Protein AF-A0A2H9PQP6-F1 (afdb_monomer)

Solvent-accessible surface area (backbone atoms only — not comparable to full-atom values): 16270 Å² total; per-residue (Å²): 134,92,79,85,82,80,83,81,82,79,78,80,79,80,77,77,74,80,74,79,75,80,72,77,74,72,75,81,48,47,80,41,82,42,97,67,72,67,88,74,88,53,73,62,47,32,51,33,31,79,48,52,70,71,64,48,52,53,33,48,16,50,38,6,48,70,33,78,45,40,43,29,35,33,39,31,78,93,76,29,33,36,34,53,34,43,34,63,62,69,58,97,79,46,81,54,50,58,50,63,60,96,84,50,66,43,75,39,47,56,46,45,73,42,60,69,58,50,52,55,48,45,71,76,33,61,44,41,34,37,39,38,29,29,34,40,46,62,42,53,53,52,35,53,47,35,50,53,34,24,75,72,69,77,35,55,63,69,54,25,53,55,52,35,46,52,40,51,52,59,36,65,42,75,47,57,64,56,54,49,42,53,59,51,50,45,36,58,43,42,76,74,25,77,78,43,40,68,33,41,28,36,29,20,52,54,30,36,42,37,38,30,68,30,78,57,22,48,53,58,46,57,71,46,51,70,70,59,44,54,52,49,61,72,70,62,51,57,65,72,64,58,70,71,58,80,89,63,95,63,85,50,63,61,63,54,46,47,52,47,24,58,66,62,31,55,76,42,30,46,43,45,70,44,78,47,93,60,98,70,69,72,81,83,76,121

Secondary structure (DSSP, 8-state):
-PPPPPP------------------PPPPEEEE-SS------TTEEEEEE--HHHHHHHHHHHHHH-SB-EEEEEETTTTEEEE-EEES-STTS---EEEETTEEEE-B-EEE-HHHHHHHHHH-SEEEEEEE--SHHHHHHHHHHHHHHHTTSS-HHHHHHHHHHHHHHHHS--HHHHHHHHHHHHHHHHH-TT-EEEEEEEETTEEEEEEE-HHHHHHHHT--HHHHHHHHHH--HHHHHTTS-------HHHHHHHHHHHH-SSSEEEEEEE---SS-GGG--

pLDDT: mean 78.26, std 18.95, range [36.56, 98.75]

Structure (mmCIF, N/CA/C/O backbone):
data_AF-A0A2H9PQP6-F1
#
_entry.id   AF-A0A2H9PQP6-F1
#
loop_
_atom_site.group_PDB
_atom_site.id
_atom_site.type_symbol
_atom_site.label_atom_id
_atom_site.label_alt_id
_atom_site.label_comp_id
_atom_site.label_asym_id
_atom_site.label_entity_id
_atom_site.label_seq_id
_atom_site.pdbx_PDB_ins_code
_atom_site.Cartn_x
_atom_site.Cartn_y
_atom_site.Cartn_z
_atom_site.occupancy
_atom_site.B_iso_or_equiv
_atom_site.auth_seq_id
_atom_site.auth_comp_id
_atom_site.auth_asym_id
_atom_site.auth_atom_id
_atom_site.pdbx_PDB_model_num
ATOM 1 N N . MET A 1 1 ? -72.211 40.078 0.206 1.00 40.50 1 MET A N 1
ATOM 2 C CA . MET A 1 1 ? -72.686 38.677 0.249 1.00 40.50 1 MET A CA 1
ATOM 3 C C . MET A 1 1 ? -71.511 37.772 -0.075 1.00 40.50 1 MET A C 1
ATOM 5 O O . MET A 1 1 ? -70.845 38.010 -1.071 1.00 40.50 1 MET A O 1
ATOM 9 N N . LEU A 1 2 ? -71.219 36.828 0.822 1.00 38.62 2 LEU A N 1
ATOM 10 C CA . LEU A 1 2 ? -70.057 35.936 0.811 1.00 38.62 2 LEU A CA 1
ATOM 11 C C . LEU A 1 2 ? -69.987 35.074 -0.459 1.00 38.62 2 LEU A C 1
ATOM 13 O O . LEU A 1 2 ? -70.858 34.234 -0.677 1.00 38.62 2 LEU A O 1
ATOM 17 N N . THR A 1 3 ? -68.920 35.212 -1.243 1.00 44.41 3 THR A N 1
ATOM 18 C CA . THR A 1 3 ? -68.553 34.250 -2.287 1.00 44.41 3 THR A CA 1
ATOM 19 C C . THR A 1 3 ? -67.413 33.367 -1.784 1.00 44.41 3 THR A C 1
ATOM 21 O O . THR A 1 3 ? -66.328 33.825 -1.444 1.00 44.41 3 THR A O 1
ATOM 24 N N . ARG A 1 4 ? -67.720 32.071 -1.672 1.00 41.69 4 ARG A N 1
ATOM 25 C CA . ARG A 1 4 ? -66.837 30.995 -1.213 1.00 41.69 4 ARG A CA 1
ATOM 26 C C . ARG A 1 4 ? -65.718 30.744 -2.227 1.00 41.69 4 ARG A C 1
ATOM 28 O O . ARG A 1 4 ? -65.999 30.310 -3.342 1.00 41.69 4 ARG A O 1
ATOM 35 N N . THR A 1 5 ? -64.467 30.912 -1.818 1.00 49.06 5 THR A N 1
ATOM 36 C CA . THR A 1 5 ? -63.300 30.395 -2.544 1.00 49.06 5 THR A CA 1
ATOM 37 C C . THR A 1 5 ? -63.134 28.915 -2.203 1.00 49.06 5 THR A C 1
ATOM 39 O O . THR A 1 5 ? -62.993 28.548 -1.038 1.00 49.06 5 THR A O 1
ATOM 42 N N . LYS A 1 6 ? -63.223 28.048 -3.217 1.00 45.75 6 LYS A N 1
ATOM 43 C CA . LYS A 1 6 ? -63.006 26.604 -3.087 1.00 45.75 6 LYS A CA 1
ATOM 44 C C . LYS A 1 6 ? -61.507 26.315 -3.014 1.00 45.75 6 LYS A C 1
ATOM 46 O O . LYS A 1 6 ? -60.769 26.638 -3.938 1.00 45.75 6 LYS A O 1
ATOM 51 N N . THR A 1 7 ? -61.097 25.669 -1.932 1.00 39.34 7 THR A N 1
ATOM 52 C CA . THR A 1 7 ? -59.795 25.023 -1.759 1.00 39.34 7 THR A CA 1
ATOM 53 C C . THR A 1 7 ? -59.662 23.866 -2.752 1.00 39.34 7 THR A C 1
ATOM 55 O O . THR A 1 7 ? -60.491 22.956 -2.747 1.00 39.34 7 THR A O 1
ATOM 58 N N . ILE A 1 8 ? -58.627 23.883 -3.593 1.00 43.19 8 ILE A N 1
ATOM 59 C CA . ILE A 1 8 ? -58.190 22.714 -4.365 1.00 43.19 8 ILE A CA 1
ATOM 60 C C . ILE A 1 8 ? -57.041 22.086 -3.578 1.00 43.19 8 ILE A C 1
ATOM 62 O O . ILE A 1 8 ? -55.932 22.609 -3.561 1.00 43.19 8 ILE A O 1
ATOM 66 N N . ILE A 1 9 ? -57.331 20.982 -2.890 1.00 44.12 9 ILE A N 1
ATOM 67 C CA . ILE A 1 9 ? -56.318 20.072 -2.352 1.00 44.12 9 ILE A CA 1
ATOM 68 C C . ILE A 1 9 ? -55.977 19.123 -3.502 1.00 44.12 9 ILE A C 1
ATOM 70 O O . ILE A 1 9 ? -56.728 18.191 -3.784 1.00 44.12 9 ILE A O 1
ATOM 74 N N . ALA A 1 10 ? -54.889 19.402 -4.218 1.00 44.09 10 ALA A N 1
ATOM 75 C CA . ALA A 1 10 ? -54.297 18.434 -5.132 1.00 44.09 10 ALA A CA 1
ATOM 76 C C . ALA A 1 10 ? -53.526 17.412 -4.287 1.00 44.09 10 ALA A C 1
ATOM 78 O O . ALA A 1 10 ? -52.581 17.761 -3.580 1.00 44.09 10 ALA A O 1
ATOM 79 N N . GLY A 1 11 ? -54.003 16.168 -4.307 1.00 37.38 11 GLY A N 1
ATOM 80 C CA . GLY A 1 11 ? -53.434 15.060 -3.555 1.00 37.38 11 GLY A CA 1
ATOM 81 C C . GLY A 1 11 ? -52.005 14.753 -3.992 1.00 37.38 11 GLY A C 1
ATOM 82 O O . GLY A 1 11 ? -51.749 14.475 -5.162 1.00 37.38 11 GLY A O 1
ATOM 83 N N . LEU A 1 12 ? -51.088 14.761 -3.025 1.00 41.94 12 LEU A N 1
ATOM 84 C CA . LEU A 1 12 ? -49.805 14.086 -3.144 1.00 41.94 12 LEU A CA 1
ATOM 85 C C . LEU A 1 12 ? -50.092 12.579 -3.178 1.00 41.94 12 LEU A C 1
ATOM 87 O O . LEU A 1 12 ? -50.450 11.979 -2.164 1.00 41.94 12 LEU A O 1
ATOM 91 N N . ALA A 1 13 ? -49.980 11.974 -4.358 1.00 43.59 13 ALA A N 1
ATOM 92 C CA . ALA A 1 13 ? -49.921 10.529 -4.481 1.00 43.59 13 ALA A CA 1
ATOM 93 C C . ALA A 1 13 ? -48.604 10.059 -3.850 1.00 43.59 13 ALA A C 1
ATOM 95 O O . ALA A 1 13 ? -47.517 10.321 -4.366 1.00 43.59 13 ALA A O 1
ATOM 96 N N . LEU A 1 14 ? -48.721 9.404 -2.697 1.00 38.72 14 LEU A N 1
ATOM 97 C CA . LEU A 1 14 ? -47.636 8.732 -2.003 1.00 38.72 14 LEU A CA 1
ATOM 98 C C . LEU A 1 14 ? -47.203 7.527 -2.857 1.00 38.72 14 LEU A C 1
ATOM 100 O O . LEU A 1 14 ? -47.776 6.443 -2.769 1.00 38.72 14 LEU A O 1
ATOM 104 N N . LEU A 1 15 ? -46.217 7.730 -3.730 1.00 39.97 15 LEU A N 1
ATOM 105 C CA . LEU A 1 15 ? -45.480 6.648 -4.377 1.00 39.97 15 LEU A CA 1
ATOM 106 C C . LEU A 1 15 ? -44.601 5.994 -3.306 1.00 39.97 15 LEU A C 1
ATOM 108 O O . LEU A 1 15 ? -43.459 6.387 -3.082 1.00 39.97 15 LEU A O 1
ATOM 112 N N . VAL A 1 16 ? -45.166 5.008 -2.609 1.00 44.34 16 VAL A N 1
ATOM 113 C CA . VAL A 1 16 ? -44.395 4.034 -1.836 1.00 44.34 16 VAL A CA 1
ATOM 114 C C . VAL A 1 16 ? -43.631 3.202 -2.859 1.00 44.34 16 VAL A C 1
ATOM 116 O O . VAL A 1 16 ? -44.136 2.219 -3.398 1.00 44.34 16 VAL A O 1
ATOM 119 N N . GLY A 1 17 ? -42.428 3.665 -3.193 1.00 43.53 17 GLY A N 1
ATOM 120 C CA . GLY A 1 17 ? -41.452 2.866 -3.907 1.00 43.53 17 GLY A CA 1
ATOM 121 C C . GLY A 1 17 ? -41.147 1.645 -3.054 1.00 43.53 17 GLY A C 1
ATOM 122 O O . GLY A 1 17 ? -40.480 1.750 -2.028 1.00 43.53 17 GLY A O 1
ATOM 123 N N . LEU A 1 18 ? -41.670 0.493 -3.467 1.00 41.69 18 LEU A N 1
ATOM 124 C CA . LEU A 1 18 ? -41.184 -0.809 -3.041 1.00 41.69 18 LEU A CA 1
ATOM 125 C C . LEU A 1 18 ? -39.737 -0.908 -3.528 1.00 41.69 18 LEU A C 1
ATOM 127 O O . LEU A 1 18 ? -39.467 -1.346 -4.644 1.00 41.69 18 LEU A O 1
ATOM 131 N N . GLY A 1 19 ? -38.816 -0.410 -2.705 1.00 39.62 19 GLY A N 1
ATOM 132 C CA . GLY A 1 19 ? -37.396 -0.651 -2.849 1.00 39.62 19 GLY A CA 1
ATOM 133 C C . GLY A 1 19 ? -37.186 -2.145 -2.700 1.00 39.62 19 GLY A C 1
ATOM 134 O O . GLY A 1 19 ? -37.126 -2.662 -1.587 1.00 39.62 19 GLY A O 1
ATOM 135 N N . VAL A 1 20 ? -37.132 -2.845 -3.829 1.00 45.50 20 VAL A N 1
ATOM 136 C CA . VAL A 1 20 ? -36.621 -4.208 -3.899 1.00 45.50 20 VAL A CA 1
ATOM 137 C C . VAL A 1 20 ? -35.136 -4.088 -3.580 1.00 45.50 20 VAL A C 1
ATOM 139 O O . VAL A 1 20 ? -34.304 -3.886 -4.461 1.00 45.50 20 VAL A O 1
ATOM 142 N N . GLY A 1 21 ? -34.824 -4.093 -2.286 1.00 41.31 21 GLY A N 1
ATOM 143 C CA . GLY A 1 21 ? -33.468 -4.195 -1.793 1.00 41.31 21 GLY A CA 1
ATOM 144 C C . GLY A 1 21 ? -32.945 -5.557 -2.206 1.00 41.31 21 GLY A C 1
ATOM 145 O O . GLY A 1 21 ? -33.135 -6.540 -1.497 1.00 41.31 21 GLY A O 1
ATOM 146 N N . TYR A 1 22 ? -32.294 -5.621 -3.363 1.00 40.94 22 TYR A N 1
ATOM 147 C CA . TYR A 1 22 ? -31.337 -6.676 -3.656 1.00 40.94 22 TYR A CA 1
ATOM 148 C C . TYR A 1 22 ? -30.140 -6.473 -2.719 1.00 40.94 22 TYR A C 1
ATOM 150 O O . TYR A 1 22 ? -29.068 -6.040 -3.127 1.00 40.94 22 TYR A O 1
ATOM 158 N N . GLN A 1 23 ? -30.327 -6.755 -1.430 1.00 40.91 23 GLN A N 1
ATOM 159 C CA . GLN A 1 23 ? -29.217 -7.089 -0.556 1.00 40.91 23 GLN A CA 1
ATOM 160 C C . GLN A 1 23 ? -28.798 -8.498 -0.956 1.00 40.91 23 GLN A C 1
ATOM 162 O O . GLN A 1 23 ? -29.285 -9.494 -0.425 1.00 40.91 23 GLN A O 1
ATOM 167 N N . CYS A 1 24 ? -27.910 -8.583 -1.947 1.00 44.03 24 CYS A N 1
ATOM 168 C CA . CYS A 1 24 ? -27.035 -9.736 -2.076 1.00 44.03 24 CYS A CA 1
ATOM 169 C C . CYS A 1 24 ? -26.180 -9.776 -0.807 1.00 44.03 24 CYS A C 1
ATOM 171 O O . CYS A 1 24 ? -25.081 -9.232 -0.780 1.00 44.03 24 CYS A O 1
ATOM 173 N N . SER A 1 25 ? -26.712 -10.358 0.270 1.00 54.47 25 SER A N 1
ATOM 174 C CA . SER A 1 25 ? -25.929 -10.620 1.468 1.00 54.47 25 SER A CA 1
ATOM 175 C C . SER A 1 25 ? -24.950 -11.729 1.093 1.00 54.47 25 SER A C 1
ATOM 177 O O . SER A 1 25 ? -25.302 -12.912 1.083 1.00 54.47 25 SER A O 1
ATOM 179 N N . ARG A 1 26 ? -23.738 -11.357 0.681 1.00 66.12 26 ARG A N 1
ATOM 180 C CA . ARG A 1 26 ? -22.645 -12.323 0.607 1.00 66.12 26 ARG A CA 1
ATOM 181 C C . ARG A 1 26 ? -22.440 -12.857 2.020 1.00 66.12 26 ARG A C 1
ATOM 183 O O . ARG A 1 26 ? -22.449 -12.087 2.979 1.00 66.12 26 ARG A O 1
ATOM 190 N N . SER A 1 27 ? -22.362 -14.178 2.153 1.00 81.31 27 SER A N 1
ATOM 191 C CA . SER A 1 27 ? -21.988 -14.759 3.442 1.00 81.31 27 SER A CA 1
ATOM 192 C C . SER A 1 27 ? -20.579 -14.270 3.790 1.00 81.31 27 SER A C 1
ATOM 194 O O . SER A 1 27 ? -19.772 -14.129 2.869 1.00 81.31 27 SER A O 1
ATOM 196 N N . PRO A 1 28 ? -20.277 -13.985 5.068 1.00 87.31 28 PRO A N 1
ATOM 197 C CA . PRO A 1 28 ? -18.916 -13.660 5.471 1.00 87.31 28 PRO A CA 1
ATOM 198 C C . PRO A 1 28 ? -17.948 -14.765 5.018 1.00 87.31 28 PRO A C 1
ATOM 200 O O . PRO A 1 28 ? -18.337 -15.938 5.065 1.00 87.31 28 PRO A O 1
ATOM 203 N N . PRO A 1 29 ? -16.718 -14.423 4.599 1.00 92.19 29 PRO A N 1
ATOM 204 C CA . PRO A 1 29 ? -15.738 -15.423 4.200 1.00 92.19 29 PRO A CA 1
ATOM 205 C C . PRO A 1 29 ? -15.365 -16.336 5.376 1.00 92.19 29 PRO A C 1
ATOM 207 O O . PRO A 1 29 ? -15.332 -15.909 6.534 1.00 92.19 29 PRO A O 1
ATOM 210 N N . GLU A 1 30 ? -15.067 -17.596 5.072 1.00 96.38 30 GLU A N 1
ATOM 211 C CA . GLU A 1 30 ? -14.511 -18.564 6.014 1.00 96.38 30 GLU A CA 1
ATOM 212 C C . GLU A 1 30 ? -13.125 -18.102 6.482 1.00 96.38 30 GLU A C 1
ATOM 214 O O . GLU A 1 30 ? -12.259 -17.782 5.670 1.00 96.38 30 GLU A O 1
ATOM 219 N N . ILE A 1 31 ? -12.894 -18.084 7.796 1.00 97.56 31 ILE A N 1
ATOM 220 C CA . ILE A 1 31 ? -11.577 -17.752 8.349 1.00 97.56 31 ILE A CA 1
ATOM 221 C C . ILE A 1 31 ? -10.676 -18.986 8.296 1.00 97.56 31 ILE A C 1
ATOM 223 O O . ILE A 1 31 ? -10.994 -20.015 8.892 1.00 97.56 31 ILE A O 1
ATOM 227 N N 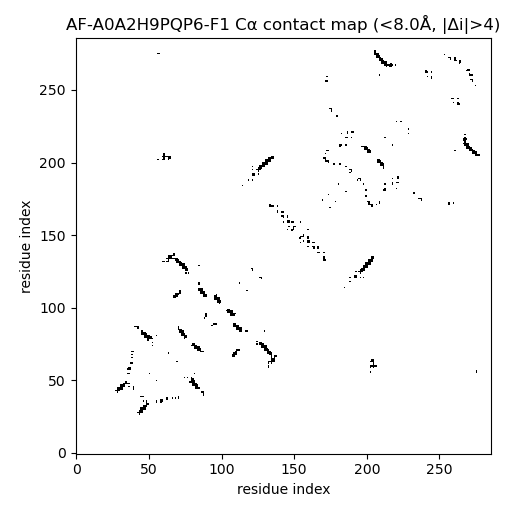. VAL A 1 32 ? -9.526 -18.857 7.638 1.00 98.19 32 VAL A N 1
ATOM 228 C CA . VAL A 1 32 ? -8.522 -19.913 7.492 1.00 98.19 32 VAL A CA 1
ATOM 229 C C . VAL A 1 32 ? -7.245 -19.490 8.211 1.00 98.19 32 VAL A C 1
ATOM 231 O O . VAL A 1 32 ? -6.607 -18.511 7.834 1.00 98.19 32 VAL A O 1
ATOM 234 N N . ALA A 1 33 ? -6.857 -20.231 9.247 1.00 98.25 33 ALA A N 1
ATOM 235 C CA . ALA A 1 33 ? -5.580 -20.007 9.919 1.00 98.25 33 ALA A CA 1
ATOM 236 C C . ALA A 1 33 ? -4.420 -20.528 9.053 1.00 98.25 33 ALA A C 1
ATOM 238 O O . ALA A 1 33 ? -4.467 -21.670 8.591 1.00 98.25 33 ALA A O 1
ATOM 239 N N . VAL A 1 34 ? -3.382 -19.714 8.857 1.00 98.44 34 VAL A N 1
ATOM 240 C CA . VAL A 1 34 ? -2.194 -20.054 8.059 1.00 98.44 34 VAL A CA 1
ATOM 241 C C . VAL A 1 34 ? -0.906 -19.759 8.829 1.00 98.44 34 VAL A C 1
ATOM 243 O O . VAL A 1 34 ? -0.863 -18.877 9.685 1.00 98.44 34 VAL A O 1
ATOM 246 N N . GLU A 1 35 ? 0.158 -20.505 8.528 1.00 97.44 35 GLU A N 1
ATOM 247 C CA . GLU A 1 35 ? 1.494 -20.266 9.101 1.00 97.44 35 GLU A CA 1
ATOM 248 C C . GLU A 1 35 ? 2.288 -19.211 8.312 1.00 97.44 35 GLU A C 1
ATOM 250 O O . GLU A 1 35 ? 3.112 -18.489 8.876 1.00 97.44 35 GLU A O 1
ATOM 255 N N . THR A 1 36 ? 2.029 -19.111 7.007 1.00 97.75 36 THR A N 1
ATOM 256 C CA . THR A 1 36 ? 2.710 -18.215 6.066 1.00 97.75 36 THR A CA 1
ATOM 257 C C . THR A 1 36 ? 1.658 -17.456 5.269 1.00 97.75 36 THR A C 1
ATOM 259 O O . THR A 1 36 ? 0.709 -18.065 4.774 1.00 97.75 36 THR A O 1
ATOM 262 N N . LEU A 1 37 ? 1.814 -16.135 5.168 1.00 98.06 37 LEU A N 1
ATOM 263 C CA . LEU A 1 37 ? 0.956 -15.294 4.334 1.00 98.06 37 LEU A CA 1
ATOM 264 C C . LEU A 1 37 ? 1.205 -15.644 2.866 1.00 98.06 37 LEU A C 1
ATOM 266 O O . LEU A 1 37 ? 2.343 -15.879 2.459 1.00 98.06 37 LEU A O 1
ATOM 270 N N . SER A 1 38 ? 0.146 -15.708 2.068 1.00 95.88 38 SER A N 1
ATOM 271 C CA . SER A 1 38 ? 0.232 -16.148 0.677 1.00 95.88 38 SER A CA 1
ATOM 272 C C . SER A 1 38 ? -0.902 -15.551 -0.138 1.00 95.88 38 SER A C 1
ATOM 274 O O . SER A 1 38 ? -1.974 -15.319 0.399 1.00 95.88 38 SER A O 1
ATOM 276 N N . LEU A 1 39 ? -0.694 -15.360 -1.439 1.00 93.06 39 LEU A N 1
ATOM 277 C CA . LEU A 1 39 ? -1.752 -14.890 -2.334 1.00 93.06 39 LEU A CA 1
ATOM 278 C C . LEU A 1 39 ? -3.030 -15.738 -2.178 1.00 93.06 39 LEU A C 1
ATOM 280 O O . LEU A 1 39 ? -2.982 -16.960 -2.365 1.00 93.06 39 LEU A O 1
ATOM 284 N N . ASN A 1 40 ? -4.165 -15.100 -1.876 1.00 91.69 40 ASN A N 1
ATOM 285 C CA . ASN A 1 40 ? -5.460 -15.765 -1.801 1.00 91.69 40 ASN A CA 1
ATOM 286 C C . ASN A 1 40 ? -6.378 -15.283 -2.929 1.00 91.69 40 ASN A C 1
ATOM 288 O O . ASN A 1 40 ? -6.806 -14.139 -2.987 1.00 91.69 40 ASN A O 1
ATOM 292 N N . LEU A 1 41 ? -6.730 -16.192 -3.839 1.00 87.62 41 LEU A N 1
ATOM 293 C CA . LEU A 1 41 ? -7.623 -15.875 -4.958 1.00 87.62 41 LEU A CA 1
ATOM 294 C C . LEU A 1 41 ? -9.097 -16.196 -4.669 1.00 87.62 41 LEU A C 1
ATOM 296 O O . LEU A 1 41 ? -9.952 -15.947 -5.517 1.00 87.62 41 LEU A O 1
ATOM 300 N N . ASP A 1 42 ? -9.406 -16.779 -3.509 1.00 90.75 42 ASP A N 1
ATOM 301 C CA . ASP A 1 42 ? -10.759 -17.184 -3.133 1.00 90.75 42 ASP A CA 1
ATOM 302 C C . ASP A 1 42 ? -11.376 -16.172 -2.163 1.00 90.75 42 ASP A C 1
ATOM 304 O O . ASP A 1 42 ? -11.170 -16.250 -0.952 1.00 90.75 42 ASP A O 1
ATOM 308 N N . ASN A 1 43 ? -12.214 -15.277 -2.698 1.00 90.06 43 ASN A N 1
ATOM 309 C CA . ASN A 1 43 ? -12.964 -14.278 -1.924 1.00 90.06 43 ASN A CA 1
ATOM 310 C C . ASN A 1 43 ? -13.901 -14.883 -0.856 1.00 90.06 43 ASN A C 1
ATOM 312 O O . ASN A 1 43 ? -14.434 -14.149 -0.023 1.00 90.06 43 ASN A O 1
ATOM 316 N N . ASN A 1 44 ? -14.158 -16.199 -0.876 1.00 92.75 44 ASN A N 1
ATOM 317 C CA . ASN A 1 44 ? -14.946 -16.872 0.161 1.00 92.75 44 ASN A CA 1
ATOM 318 C C . ASN A 1 44 ? -14.102 -17.302 1.361 1.00 92.75 44 ASN A C 1
ATOM 320 O O . ASN A 1 44 ? -14.653 -17.849 2.316 1.00 92.75 44 ASN A O 1
ATOM 324 N N . LYS A 1 45 ? -12.789 -17.075 1.325 1.00 95.00 45 LYS A N 1
ATOM 325 C CA . LYS A 1 45 ? -11.857 -17.381 2.404 1.00 95.00 45 LYS A CA 1
ATOM 326 C C . LYS A 1 45 ? -11.116 -16.125 2.811 1.00 95.00 45 LYS A C 1
ATOM 328 O O . LYS A 1 45 ? -10.956 -15.204 2.024 1.00 95.00 45 LYS A O 1
ATOM 333 N N . ARG A 1 46 ? -10.680 -16.102 4.063 1.00 97.12 46 ARG A N 1
ATOM 334 C CA . ARG A 1 46 ? -9.822 -15.055 4.598 1.00 97.12 46 ARG A CA 1
ATOM 335 C C . ARG A 1 46 ? -8.720 -15.684 5.417 1.00 97.12 46 ARG A C 1
ATOM 337 O O . ARG A 1 46 ? -8.997 -16.344 6.422 1.00 97.12 46 ARG A O 1
ATOM 344 N N . GLN A 1 47 ? -7.486 -15.462 5.005 1.00 98.31 47 GLN A N 1
ATOM 345 C CA . GLN A 1 47 ? -6.322 -15.933 5.730 1.00 98.31 47 GLN A CA 1
ATOM 346 C C . GLN A 1 47 ? -6.085 -15.099 6.992 1.00 98.31 47 GLN A C 1
ATOM 348 O O . GLN A 1 47 ? -6.195 -13.870 6.984 1.00 98.31 47 GLN A O 1
ATOM 353 N N . VAL A 1 48 ? -5.741 -15.780 8.083 1.00 98.62 48 VAL A N 1
ATOM 354 C CA . VAL A 1 48 ? -5.303 -15.167 9.339 1.00 98.62 48 VAL A CA 1
ATOM 355 C C . VAL A 1 48 ? -4.046 -15.875 9.832 1.00 98.62 48 VAL A C 1
ATOM 357 O O . VAL A 1 48 ? -4.004 -17.102 9.869 1.00 98.62 48 VAL A O 1
ATOM 360 N N . ALA A 1 49 ? -3.031 -15.119 10.242 1.00 98.62 49 ALA A N 1
ATOM 361 C CA . ALA A 1 49 ? -1.798 -15.661 10.808 1.00 98.62 49 ALA A CA 1
ATOM 362 C C . ALA A 1 49 ? -1.397 -14.903 12.074 1.00 98.62 49 ALA A C 1
ATOM 364 O O . ALA A 1 49 ? -1.519 -13.683 12.140 1.00 98.62 49 ALA A O 1
ATOM 365 N N . THR A 1 50 ? -0.852 -15.601 13.067 1.00 98.56 50 THR A N 1
ATOM 366 C CA . THR A 1 50 ? -0.243 -14.963 14.243 1.00 98.56 50 THR A CA 1
ATOM 367 C C . THR A 1 50 ? 1.269 -14.966 14.080 1.00 98.56 50 THR A C 1
ATOM 369 O O . THR A 1 50 ? 1.909 -16.004 14.243 1.00 98.56 50 THR A O 1
ATOM 372 N N . LYS A 1 51 ? 1.849 -13.813 13.739 1.00 97.94 51 LYS A N 1
ATOM 373 C CA . LYS A 1 51 ? 3.295 -13.663 13.553 1.00 97.94 51 LYS A CA 1
ATOM 374 C C . LYS A 1 51 ? 3.759 -12.219 13.719 1.00 97.94 51 LYS A C 1
ATOM 376 O O . LYS A 1 51 ? 2.976 -11.277 13.614 1.00 97.94 51 LYS A O 1
ATOM 381 N N . SER A 1 52 ? 5.059 -12.055 13.963 1.00 98.31 52 SER A N 1
ATOM 382 C CA . SER A 1 52 ? 5.682 -10.742 14.129 1.00 98.31 52 SER A CA 1
ATOM 383 C C . SER A 1 52 ? 5.498 -9.862 12.883 1.00 98.31 52 SER A C 1
ATOM 385 O O . SER A 1 52 ? 5.263 -10.358 11.778 1.00 98.31 52 SER A O 1
ATOM 387 N N . LEU A 1 53 ? 5.635 -8.541 13.052 1.00 97.62 53 LEU A N 1
ATOM 388 C CA . LEU A 1 53 ? 5.633 -7.613 11.919 1.00 97.62 53 LEU A CA 1
ATOM 389 C C . LEU A 1 53 ? 6.752 -7.960 10.925 1.00 97.62 53 LEU A C 1
ATOM 391 O O . LEU A 1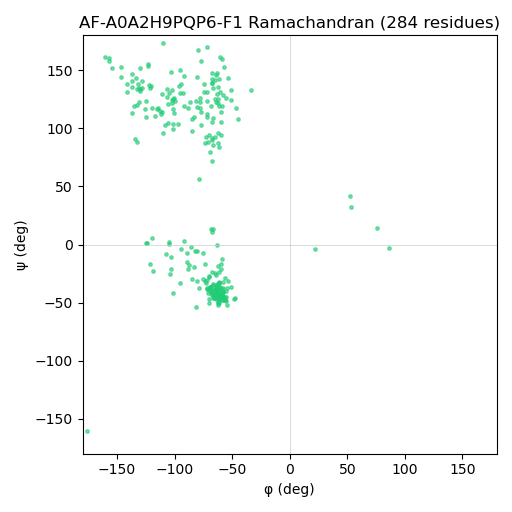 53 ? 6.521 -8.002 9.724 1.00 97.62 53 LEU A O 1
ATOM 395 N N . GLU A 1 54 ? 7.957 -8.226 11.430 1.00 96.38 54 GLU A N 1
ATOM 396 C CA . GLU A 1 54 ? 9.128 -8.515 10.600 1.00 96.38 54 GLU A CA 1
ATOM 397 C C . GLU A 1 54 ? 8.922 -9.775 9.753 1.00 96.38 54 GLU A C 1
ATOM 399 O O . GLU A 1 54 ? 9.173 -9.761 8.551 1.00 96.38 54 GLU A O 1
ATOM 404 N N . ASP A 1 55 ? 8.424 -10.853 10.358 1.00 97.12 55 ASP A N 1
ATOM 405 C CA . ASP A 1 55 ? 8.226 -12.111 9.642 1.00 97.12 55 ASP A CA 1
ATOM 406 C C . ASP A 1 55 ? 7.035 -12.047 8.689 1.00 97.12 55 ASP A C 1
ATOM 408 O O . ASP A 1 55 ? 7.046 -12.707 7.655 1.00 97.12 55 ASP A O 1
ATOM 412 N N . GLY A 1 56 ? 5.999 -11.269 9.010 1.00 97.94 56 GLY A N 1
ATOM 413 C CA . GLY A 1 56 ? 4.916 -11.019 8.063 1.00 97.94 56 GLY A CA 1
ATOM 414 C C . GLY A 1 56 ? 5.386 -10.214 6.857 1.00 97.94 56 GLY A C 1
ATOM 415 O O . GLY A 1 56 ? 5.109 -10.609 5.733 1.00 97.94 56 GLY A O 1
ATOM 416 N N . LEU A 1 57 ? 6.187 -9.161 7.059 1.00 97.25 57 LEU A N 1
ATOM 417 C CA . LEU A 1 57 ? 6.759 -8.389 5.951 1.00 97.25 57 LEU A CA 1
ATOM 418 C C . LEU A 1 57 ? 7.670 -9.226 5.043 1.00 97.25 57 LEU A C 1
ATOM 420 O O . LEU A 1 57 ? 7.679 -8.991 3.839 1.00 97.25 57 LEU A O 1
ATOM 424 N N . LYS A 1 58 ? 8.391 -10.218 5.584 1.00 96.00 58 LYS A N 1
ATOM 425 C CA . LYS A 1 58 ? 9.150 -11.183 4.767 1.00 96.00 58 LYS A CA 1
ATOM 426 C C . LYS A 1 58 ? 8.234 -12.007 3.860 1.00 96.00 58 LYS A C 1
ATOM 428 O O . LYS A 1 58 ? 8.547 -12.158 2.684 1.00 96.00 58 LYS A O 1
ATOM 433 N N . ASP A 1 59 ? 7.104 -12.493 4.375 1.00 97.50 59 ASP A N 1
ATOM 434 C CA . ASP A 1 59 ? 6.126 -13.211 3.548 1.00 97.50 59 ASP A CA 1
ATOM 435 C C . ASP A 1 59 ? 5.534 -12.288 2.476 1.00 97.50 59 ASP A C 1
ATOM 437 O O . ASP A 1 59 ? 5.461 -12.668 1.313 1.00 97.50 59 ASP A O 1
ATOM 441 N N . LEU A 1 60 ? 5.153 -11.055 2.832 1.00 96.44 60 LEU A N 1
ATOM 442 C CA . LEU A 1 60 ? 4.582 -10.110 1.865 1.00 96.44 60 LEU A CA 1
ATOM 443 C C . LEU A 1 60 ? 5.584 -9.728 0.766 1.00 96.44 60 LEU A C 1
ATOM 445 O O . LEU A 1 60 ? 5.199 -9.597 -0.392 1.00 96.44 60 LEU A O 1
ATOM 449 N N . ALA A 1 61 ? 6.866 -9.590 1.108 1.00 93.81 61 ALA A N 1
ATOM 450 C CA . ALA A 1 61 ? 7.936 -9.372 0.139 1.00 93.81 61 ALA A CA 1
ATOM 451 C C . ALA A 1 61 ? 8.109 -10.569 -0.808 1.00 93.81 61 ALA A C 1
ATOM 453 O O . ALA A 1 61 ? 8.323 -10.391 -2.007 1.00 93.81 61 ALA A O 1
ATOM 454 N N . GLU A 1 62 ? 7.968 -11.792 -0.292 1.00 93.88 62 GLU A N 1
ATOM 455 C CA . GLU A 1 62 ? 7.980 -13.009 -1.103 1.00 93.88 62 GLU A CA 1
ATOM 456 C C . GLU A 1 62 ? 6.772 -13.079 -2.050 1.00 93.88 62 GLU A C 1
ATOM 458 O O . GLU A 1 62 ? 6.931 -13.440 -3.220 1.00 93.88 62 GLU A O 1
ATOM 463 N N . ILE A 1 63 ? 5.583 -12.667 -1.593 1.00 93.56 63 ILE A N 1
ATOM 464 C CA . ILE A 1 63 ? 4.403 -12.513 -2.456 1.00 93.56 63 ILE A CA 1
ATOM 465 C C . ILE A 1 63 ? 4.693 -11.468 -3.537 1.00 93.56 63 ILE A C 1
ATOM 467 O O . ILE A 1 63 ? 4.553 -11.777 -4.715 1.00 93.56 63 ILE A O 1
ATOM 471 N N . ALA A 1 64 ? 5.183 -10.277 -3.175 1.00 90.88 64 ALA A N 1
ATOM 472 C CA . ALA A 1 64 ? 5.533 -9.226 -4.136 1.00 90.88 64 ALA A CA 1
ATOM 473 C C . ALA A 1 64 ? 6.518 -9.725 -5.208 1.00 90.88 64 ALA A C 1
ATOM 475 O O . ALA A 1 64 ? 6.406 -9.375 -6.381 1.00 90.88 64 ALA A O 1
ATOM 476 N N . ARG A 1 65 ? 7.468 -10.577 -4.814 1.00 88.56 65 ARG A N 1
ATOM 477 C CA . ARG A 1 65 ? 8.489 -11.147 -5.697 1.00 88.56 65 ARG A CA 1
ATOM 478 C C . ARG A 1 65 ? 7.958 -12.199 -6.668 1.00 88.56 65 ARG A C 1
ATOM 480 O O . ARG A 1 65 ? 8.530 -12.353 -7.744 1.00 88.56 65 ARG A O 1
ATOM 487 N N . THR A 1 66 ? 6.957 -12.982 -6.267 1.00 87.25 66 THR A N 1
ATOM 488 C CA . THR A 1 66 ? 6.583 -14.228 -6.964 1.00 87.25 66 THR A CA 1
ATOM 489 C C . THR A 1 66 ? 5.168 -14.241 -7.528 1.00 87.25 66 THR A C 1
ATOM 491 O O . THR A 1 66 ? 4.904 -15.002 -8.459 1.00 87.25 66 THR A O 1
ATOM 494 N N . ALA A 1 67 ? 4.268 -13.424 -6.986 1.00 86.00 67 ALA A N 1
ATOM 495 C CA . ALA A 1 67 ? 2.891 -13.333 -7.437 1.00 86.00 67 ALA A CA 1
ATOM 496 C C . ALA A 1 67 ? 2.770 -12.531 -8.738 1.00 86.00 67 ALA A C 1
ATOM 498 O O . ALA A 1 67 ? 3.607 -11.697 -9.079 1.00 86.00 67 ALA A O 1
ATOM 499 N N . ASP A 1 68 ? 1.678 -12.773 -9.451 1.00 79.62 68 ASP A N 1
ATOM 500 C CA . ASP A 1 68 ? 1.240 -12.027 -10.628 1.00 79.62 68 ASP A CA 1
ATOM 501 C C . ASP A 1 68 ? 0.056 -11.089 -10.323 1.00 79.62 68 ASP A C 1
ATOM 503 O O . ASP A 1 68 ? -0.456 -10.424 -11.225 1.00 79.62 68 ASP A O 1
ATOM 507 N N . GLN A 1 69 ? -0.385 -11.031 -9.062 1.00 83.44 69 GLN A N 1
ATOM 508 C CA . GLN A 1 69 ? -1.591 -10.325 -8.620 1.00 83.44 69 GLN A CA 1
ATOM 509 C C . GLN A 1 69 ? -1.331 -9.557 -7.326 1.00 83.44 69 GLN A C 1
ATOM 511 O O . GLN A 1 69 ? -0.537 -10.001 -6.495 1.00 83.44 69 GLN A O 1
ATOM 516 N N . GLU A 1 70 ? -1.993 -8.405 -7.182 1.00 89.19 70 GLU A N 1
ATOM 517 C CA . GLU A 1 70 ? -2.006 -7.656 -5.923 1.00 89.19 70 GLU A CA 1
ATOM 518 C C . GLU A 1 70 ? -2.622 -8.491 -4.796 1.00 89.19 70 GLU A C 1
ATOM 520 O O . GLU A 1 70 ? -3.339 -9.462 -5.033 1.00 89.19 70 GLU A O 1
ATOM 525 N N . GLU A 1 71 ? -2.350 -8.087 -3.561 1.00 93.31 71 GLU A N 1
ATOM 526 C CA . GLU A 1 71 ? -2.971 -8.630 -2.354 1.00 93.31 71 GLU A CA 1
ATOM 527 C C . GLU A 1 71 ? -2.879 -7.589 -1.232 1.00 93.31 71 GLU A C 1
ATOM 529 O O . GLU A 1 71 ? -2.020 -6.704 -1.272 1.00 93.31 71 GLU A O 1
ATOM 534 N N . ALA A 1 72 ? -3.743 -7.669 -0.220 1.00 96.12 72 ALA A N 1
ATOM 535 C CA . ALA A 1 72 ? -3.686 -6.772 0.927 1.00 96.12 72 ALA A CA 1
ATOM 536 C C . ALA A 1 72 ? -3.904 -7.486 2.267 1.00 96.12 72 ALA A C 1
ATOM 538 O O . ALA A 1 72 ? -4.850 -8.251 2.455 1.00 96.12 72 ALA A O 1
ATOM 539 N N . TYR A 1 73 ? -3.074 -7.147 3.254 1.00 98.38 73 TYR A N 1
ATOM 540 C CA . TYR A 1 73 ? -3.177 -7.660 4.622 1.00 98.38 73 TYR A CA 1
ATOM 541 C C . TYR A 1 73 ? -3.176 -6.540 5.657 1.00 98.38 73 TYR A C 1
ATOM 543 O O . TYR A 1 73 ? -2.402 -5.593 5.569 1.00 98.38 73 TYR A O 1
ATOM 551 N N . ALA A 1 74 ? -3.997 -6.682 6.691 1.00 98.19 74 ALA A N 1
ATOM 552 C CA . ALA A 1 74 ? -3.965 -5.861 7.888 1.00 98.19 74 ALA A CA 1
ATOM 553 C C . ALA A 1 74 ? -3.144 -6.544 8.989 1.00 98.19 74 ALA A C 1
ATOM 555 O O . ALA A 1 74 ? -3.389 -7.698 9.324 1.00 98.19 74 ALA A O 1
ATOM 556 N N . PHE A 1 75 ? -2.211 -5.819 9.593 1.00 98.69 75 PHE A N 1
ATOM 557 C CA . PHE A 1 75 ? -1.487 -6.204 10.795 1.00 98.69 75 PHE A CA 1
ATOM 558 C C . PHE A 1 75 ? -2.051 -5.476 12.017 1.00 98.69 75 PHE A C 1
ATOM 560 O O . PHE A 1 75 ? -2.231 -4.253 12.008 1.00 98.69 75 PHE A O 1
ATOM 567 N N . LEU A 1 76 ? -2.279 -6.235 13.088 1.00 98.38 76 LEU A N 1
ATOM 568 C CA . LEU A 1 76 ? -2.760 -5.769 14.384 1.00 98.38 76 LEU A CA 1
ATOM 569 C C . LEU A 1 76 ? -1.620 -5.833 15.415 1.00 98.38 76 LEU A C 1
ATOM 571 O O . LEU A 1 76 ? -1.318 -6.914 15.934 1.00 98.38 76 LEU A O 1
ATOM 575 N N . PRO A 1 77 ? -0.979 -4.701 15.770 1.00 97.50 77 PRO A N 1
ATOM 576 C CA . PRO A 1 77 ? 0.222 -4.721 16.604 1.00 97.50 77 PRO A CA 1
ATOM 577 C C . PRO A 1 77 ? 0.024 -5.313 18.002 1.00 97.50 77 PRO A C 1
ATOM 579 O O . PRO A 1 77 ? 0.945 -5.930 18.535 1.00 97.50 77 PRO A O 1
ATOM 582 N N . GLN A 1 78 ? -1.156 -5.139 18.612 1.00 96.62 78 GLN A N 1
ATOM 583 C CA . GLN A 1 78 ? -1.390 -5.601 19.988 1.00 96.62 78 GLN A CA 1
ATOM 584 C C . GLN A 1 78 ? -1.486 -7.127 20.086 1.00 96.62 78 GLN A C 1
ATOM 586 O O . GLN A 1 78 ? -1.137 -7.693 21.120 1.00 96.62 78 GLN A O 1
ATOM 591 N N . THR A 1 79 ? -1.968 -7.781 19.030 1.00 97.44 79 THR A N 1
ATOM 592 C CA . THR A 1 79 ? -2.184 -9.234 18.980 1.00 97.44 79 THR A CA 1
ATOM 593 C C . THR A 1 79 ? -1.168 -9.957 18.101 1.00 97.44 79 THR A C 1
ATOM 595 O O . THR A 1 79 ? -1.123 -11.182 18.134 1.00 97.44 79 THR A O 1
ATOM 598 N N . GLN A 1 80 ? -0.336 -9.219 17.356 1.00 98.12 80 GLN A N 1
ATOM 599 C CA . GLN A 1 80 ? 0.559 -9.756 16.326 1.00 98.12 80 GLN A CA 1
ATOM 600 C C . GLN A 1 80 ? -0.185 -10.642 15.322 1.00 98.12 80 GLN A C 1
ATOM 602 O O . GLN A 1 80 ? 0.270 -11.721 14.947 1.00 98.12 80 GLN A O 1
ATOM 607 N N . GLU A 1 81 ? -1.369 -10.190 14.924 1.00 98.56 81 GLU A N 1
ATOM 608 C CA . GLU A 1 81 ? -2.229 -10.907 13.994 1.00 98.56 81 GLU A CA 1
ATOM 609 C C . GLU A 1 81 ? -2.205 -10.221 12.631 1.00 98.56 81 GLU A C 1
ATOM 611 O O . GLU A 1 81 ? -2.309 -8.998 12.535 1.00 98.56 81 GLU A O 1
ATOM 616 N N . TRP A 1 82 ? -2.059 -11.024 11.589 1.00 98.75 82 TRP A N 1
ATOM 617 C CA . TRP A 1 82 ? -2.199 -10.650 10.194 1.00 98.75 82 TRP A CA 1
ATOM 618 C C . TRP A 1 82 ? -3.528 -11.182 9.689 1.00 98.75 82 TRP A C 1
ATOM 620 O O . TRP A 1 82 ? -3.832 -12.355 9.883 1.00 98.75 82 TRP A O 1
ATOM 630 N N . ILE A 1 83 ? -4.310 -10.329 9.045 1.00 98.69 83 ILE A N 1
ATOM 631 C CA . ILE A 1 83 ? -5.643 -10.639 8.544 1.00 98.69 83 ILE A CA 1
ATOM 632 C C . ILE A 1 83 ? -5.694 -10.179 7.100 1.00 98.69 83 ILE A C 1
ATOM 634 O O . ILE A 1 83 ? -5.476 -9.004 6.822 1.00 98.69 83 ILE A O 1
ATOM 638 N N . GLU A 1 84 ? -5.997 -11.080 6.179 1.00 98.06 84 GLU A N 1
ATOM 639 C CA . GLU A 1 84 ? -6.249 -10.709 4.790 1.00 98.06 84 GLU A CA 1
ATOM 640 C C . GLU A 1 84 ? -7.410 -9.710 4.730 1.00 98.06 84 GLU A C 1
ATOM 642 O O . GLU A 1 84 ? -8.466 -9.915 5.336 1.00 98.06 84 GLU A O 1
ATOM 647 N N . VAL A 1 85 ? -7.197 -8.595 4.042 1.00 96.25 85 VAL A N 1
ATOM 648 C CA . VAL A 1 85 ? -8.208 -7.559 3.783 1.00 96.25 85 VAL A CA 1
ATOM 649 C C . VAL A 1 85 ? -8.350 -7.268 2.296 1.00 96.25 85 VAL A C 1
ATOM 651 O O . VAL A 1 85 ? -9.154 -6.413 1.937 1.00 96.25 85 VAL A O 1
ATOM 654 N N . GLY A 1 86 ? -7.602 -7.967 1.446 1.00 93.62 86 GLY A N 1
ATOM 655 C CA . GLY A 1 86 ? -7.804 -7.956 0.014 1.00 93.62 86 GLY A CA 1
ATOM 656 C C . GLY A 1 86 ? -9.117 -8.621 -0.381 1.00 93.62 86 GLY A C 1
ATOM 657 O O . GLY A 1 86 ? -9.565 -9.593 0.221 1.00 93.62 86 GLY A O 1
ATOM 658 N N . VAL A 1 87 ? -9.763 -8.051 -1.389 1.00 89.75 87 VAL A N 1
ATOM 659 C CA . VAL A 1 87 ? -10.873 -8.645 -2.123 1.00 89.75 87 VAL A CA 1
ATOM 660 C C . VAL A 1 87 ? -10.484 -8.612 -3.584 1.00 89.75 87 VAL A C 1
ATOM 662 O O . VAL A 1 87 ? -10.316 -7.537 -4.174 1.00 89.75 87 VAL A O 1
ATOM 665 N N . ASN A 1 88 ? -10.353 -9.801 -4.159 1.00 85.88 88 ASN A N 1
ATOM 666 C CA . ASN A 1 88 ? -10.057 -9.976 -5.563 1.00 85.88 88 ASN A CA 1
ATOM 667 C C . ASN A 1 88 ? -11.203 -9.390 -6.398 1.00 85.88 88 ASN A C 1
ATOM 669 O O . ASN A 1 88 ? -12.358 -9.801 -6.264 1.00 85.88 88 ASN A O 1
ATOM 673 N N . GLU A 1 89 ? -10.895 -8.423 -7.262 1.00 77.44 89 GLU A N 1
ATOM 674 C CA . GLU A 1 89 ? -11.902 -7.781 -8.110 1.00 77.44 89 GLU A CA 1
ATOM 675 C C . GLU A 1 89 ? -12.349 -8.662 -9.296 1.00 77.44 89 GLU A C 1
ATOM 677 O O . GLU A 1 89 ? -13.322 -8.329 -9.978 1.00 77.44 89 GLU A O 1
ATOM 682 N N . ASN A 1 90 ? -11.701 -9.812 -9.529 1.00 65.62 90 ASN A N 1
ATOM 683 C CA . ASN A 1 90 ? -12.063 -10.777 -10.571 1.00 65.62 90 ASN A CA 1
ATOM 684 C C . ASN A 1 90 ? -13.260 -11.661 -10.166 1.00 65.62 90 ASN A C 1
ATOM 686 O O . ASN A 1 90 ? -13.189 -12.887 -10.199 1.00 65.62 90 ASN A O 1
ATOM 690 N N . ASP A 1 91 ? -14.394 -11.060 -9.815 1.00 51.50 91 ASP A N 1
ATOM 691 C CA . ASP A 1 91 ? -15.681 -11.762 -9.837 1.00 51.50 91 ASP A CA 1
ATOM 692 C C . ASP A 1 91 ? -16.239 -11.717 -11.268 1.00 51.50 91 ASP A C 1
ATOM 694 O O . ASP A 1 91 ? -16.627 -10.630 -11.691 1.00 51.50 91 ASP A O 1
ATOM 698 N N . ASP A 1 92 ? -16.261 -12.866 -11.974 1.00 40.81 92 ASP A N 1
ATOM 699 C CA . ASP A 1 92 ? -16.978 -13.363 -13.190 1.00 40.81 92 ASP A CA 1
ATOM 700 C C . ASP A 1 92 ? -17.591 -12.410 -14.262 1.00 40.81 92 ASP A C 1
ATOM 702 O O . ASP A 1 92 ? -18.115 -12.861 -15.283 1.00 40.81 92 ASP A O 1
ATOM 706 N N . LYS A 1 93 ? -17.565 -11.092 -14.086 1.00 40.03 93 LYS A N 1
ATOM 707 C CA . LYS A 1 93 ? -18.155 -10.050 -14.939 1.00 40.03 93 LYS A CA 1
ATOM 708 C C . LYS A 1 93 ? -17.121 -9.053 -15.448 1.00 40.03 93 LYS A C 1
ATOM 710 O O . LYS A 1 93 ? -17.402 -8.349 -16.416 1.00 40.03 93 LYS A O 1
ATOM 715 N N . PHE A 1 94 ? -15.947 -9.008 -14.829 1.00 40.88 94 PHE A N 1
ATOM 716 C CA . PHE A 1 94 ? -14.807 -8.236 -15.295 1.00 40.88 94 PHE A CA 1
ATOM 717 C C . PHE A 1 94 ? -13.753 -9.224 -15.786 1.00 40.88 94 PHE A C 1
ATOM 719 O O . PHE A 1 94 ? -12.997 -9.782 -15.001 1.00 40.88 94 PHE A O 1
ATOM 726 N N . ASN A 1 95 ? -13.740 -9.487 -17.099 1.00 38.28 95 ASN A N 1
ATOM 727 C CA . ASN A 1 95 ? -12.569 -10.072 -17.754 1.00 38.28 95 ASN A CA 1
ATOM 728 C C . ASN A 1 95 ? -11.353 -9.284 -17.262 1.00 38.28 95 ASN A C 1
ATOM 730 O O . ASN A 1 95 ? -11.345 -8.070 -17.473 1.00 38.28 95 ASN A O 1
ATOM 734 N N . GLY A 1 96 ? -10.437 -9.970 -16.564 1.00 45.12 96 GLY A N 1
ATOM 735 C CA . GLY A 1 96 ? -9.427 -9.392 -15.676 1.00 45.12 96 GLY A CA 1
ATOM 736 C C . GLY A 1 96 ? -8.908 -8.041 -16.138 1.00 45.12 96 GLY A C 1
ATOM 737 O O . GLY A 1 96 ? -8.609 -7.876 -17.321 1.00 45.12 96 GLY A O 1
ATOM 738 N N . ASN A 1 97 ? -8.848 -7.082 -15.212 1.00 48.09 97 ASN A N 1
ATOM 739 C CA . ASN A 1 97 ? -8.403 -5.721 -15.485 1.00 48.09 97 ASN A CA 1
ATOM 740 C C . ASN A 1 97 ? -7.136 -5.762 -16.347 1.00 48.09 97 ASN A C 1
ATOM 742 O O . ASN A 1 97 ? -6.064 -6.192 -15.933 1.00 48.09 97 ASN A O 1
ATOM 746 N N . VAL A 1 98 ? -7.291 -5.381 -17.609 1.00 51.38 98 VAL A N 1
ATOM 747 C CA . VAL A 1 98 ? -6.194 -5.388 -18.558 1.00 51.38 98 VAL A CA 1
ATOM 748 C C . VAL A 1 98 ? -5.467 -4.069 -18.364 1.00 51.38 98 VAL A C 1
ATOM 750 O O . VAL A 1 98 ? -5.987 -3.009 -18.723 1.00 51.38 98 VAL A O 1
ATOM 753 N N . TYR A 1 99 ? -4.279 -4.115 -17.771 1.00 52.06 99 TYR A N 1
ATOM 754 C CA . TYR A 1 99 ? -3.397 -2.962 -17.776 1.00 52.06 99 TYR A CA 1
ATOM 755 C C . TYR A 1 99 ? -2.853 -2.807 -19.192 1.00 52.06 99 TYR A C 1
ATOM 757 O O . TYR A 1 99 ? -2.096 -3.646 -19.679 1.00 52.06 99 TYR A O 1
ATOM 765 N N . CYS A 1 100 ? -3.307 -1.760 -19.878 1.00 49.31 100 CYS A N 1
ATOM 766 C CA . CYS A 1 100 ? -2.871 -1.440 -21.226 1.00 49.31 100 CYS A CA 1
ATOM 767 C C . CYS A 1 100 ? -1.925 -0.238 -21.189 1.00 49.31 100 CYS A C 1
ATOM 769 O O . CYS A 1 100 ? -2.381 0.901 -21.073 1.00 49.31 100 CYS A O 1
ATOM 771 N N . HIS A 1 101 ? -0.624 -0.479 -21.341 1.00 47.69 101 HIS A N 1
ATOM 772 C CA . HIS A 1 101 ? 0.370 0.570 -21.559 1.00 47.69 101 HIS A CA 1
ATOM 773 C C . HIS A 1 101 ? 0.812 0.539 -23.021 1.00 47.69 101 HIS A C 1
ATOM 775 O O . HIS A 1 101 ? 1.253 -0.487 -23.528 1.00 47.69 101 HIS A O 1
ATOM 781 N N . GLN A 1 102 ? 0.627 1.653 -23.736 1.00 50.62 102 GLN A N 1
ATOM 782 C CA . GLN A 1 102 ? 1.058 1.810 -25.138 1.00 50.62 102 GLN A CA 1
ATOM 783 C C . GLN A 1 102 ? 0.569 0.704 -26.103 1.00 50.62 102 GLN A C 1
ATOM 785 O O . GLN A 1 102 ? 1.225 0.375 -27.086 1.00 50.62 102 GLN A O 1
ATOM 790 N N . GLY A 1 103 ? -0.617 0.142 -25.850 1.00 50.16 103 GLY A N 1
ATOM 791 C CA . GLY A 1 103 ? -1.214 -0.906 -26.687 1.00 50.16 103 GLY A CA 1
ATOM 792 C C . GLY A 1 103 ? -0.775 -2.332 -26.340 1.00 50.16 103 GLY A C 1
ATOM 793 O O . GLY A 1 103 ? -1.319 -3.275 -26.912 1.00 50.16 103 GLY A O 1
ATOM 794 N N . GLN A 1 104 ? 0.138 -2.505 -25.380 1.00 47.34 104 GLN A N 1
ATOM 795 C CA . GLN A 1 104 ? 0.403 -3.788 -24.741 1.00 47.34 104 GLN A CA 1
ATOM 796 C C . GLN A 1 104 ? -0.473 -3.913 -23.504 1.00 47.34 104 GLN A C 1
ATOM 798 O O . GLN A 1 104 ? -0.443 -3.085 -22.602 1.00 47.34 104 GLN A O 1
ATOM 803 N N . CYS A 1 105 ? -1.307 -4.937 -23.531 1.00 50.22 105 CYS A N 1
ATOM 804 C CA . CYS A 1 105 ? -2.403 -5.165 -22.616 1.00 50.22 105 CYS A CA 1
ATOM 805 C C . CYS A 1 105 ? -2.109 -6.466 -21.874 1.00 50.22 105 CYS A C 1
ATOM 807 O O . CYS A 1 105 ? -2.123 -7.530 -22.495 1.00 50.22 105 CYS A O 1
ATOM 809 N N . VAL A 1 106 ? -1.817 -6.389 -20.579 1.00 53.72 106 VAL A N 1
ATOM 810 C CA . VAL A 1 106 ? -1.526 -7.568 -19.758 1.00 53.72 106 VAL A CA 1
ATOM 811 C C . VAL A 1 106 ? -2.533 -7.639 -18.622 1.00 53.72 106 VAL A C 1
ATOM 813 O O . VAL A 1 106 ? -2.902 -6.617 -18.045 1.00 53.72 106 VAL A O 1
ATOM 816 N N . GLY A 1 107 ? -3.042 -8.842 -18.358 1.00 53.00 107 GLY A N 1
ATOM 817 C CA . GLY A 1 107 ? -3.952 -9.070 -17.243 1.00 53.00 107 GLY A CA 1
ATOM 818 C C . GLY A 1 107 ? -3.238 -8.738 -15.939 1.00 53.00 107 GLY A C 1
ATOM 819 O O . GLY A 1 107 ? -2.214 -9.341 -15.636 1.00 53.00 107 GLY A O 1
ATOM 820 N N . TYR A 1 108 ? -3.770 -7.767 -15.210 1.00 59.12 108 TYR A N 1
ATOM 821 C CA . TYR A 1 108 ? -3.321 -7.382 -13.885 1.00 59.12 108 TYR A CA 1
ATOM 822 C C . TYR A 1 108 ? -4.530 -7.452 -12.968 1.00 59.12 108 TYR A C 1
ATOM 824 O O . TYR A 1 108 ? -5.474 -6.669 -13.104 1.00 59.12 108 TYR A O 1
ATOM 832 N N . THR A 1 109 ? -4.545 -8.422 -12.063 1.00 64.88 109 THR A N 1
ATOM 833 C CA . THR A 1 109 ? -5.638 -8.505 -11.102 1.00 64.88 109 THR A CA 1
ATOM 834 C C . THR A 1 109 ? -5.413 -7.470 -10.022 1.00 64.88 109 THR A C 1
ATOM 836 O O . THR A 1 109 ? -4.424 -7.535 -9.291 1.00 64.88 109 THR A O 1
ATOM 839 N N . LYS A 1 110 ? -6.358 -6.537 -9.942 1.00 77.12 110 LYS A N 1
ATOM 840 C CA . LYS A 1 110 ? -6.413 -5.561 -8.867 1.00 77.12 110 LYS A CA 1
ATOM 841 C C . LYS A 1 110 ? -7.043 -6.175 -7.633 1.00 77.12 110 LYS A C 1
ATOM 843 O O . LYS A 1 110 ? -8.003 -6.947 -7.744 1.00 77.12 110 LYS A O 1
ATOM 848 N N . VAL A 1 111 ? -6.545 -5.772 -6.476 1.00 84.56 111 VAL A N 1
ATOM 849 C CA . VAL A 1 111 ? -7.168 -6.079 -5.197 1.00 84.56 111 VAL A CA 1
ATOM 850 C C . VAL A 1 111 ? -7.722 -4.801 -4.594 1.00 84.56 111 VAL A C 1
ATOM 852 O O . VAL A 1 111 ? -7.050 -3.782 -4.466 1.00 84.56 111 VAL A O 1
ATOM 855 N N . SER A 1 112 ? -8.989 -4.859 -4.196 1.00 87.50 112 SER A N 1
ATOM 856 C CA . SER A 1 112 ? -9.584 -3.808 -3.380 1.00 87.50 112 SER A CA 1
ATOM 857 C C . SER A 1 112 ? -9.423 -4.154 -1.906 1.00 87.50 112 SER A C 1
ATOM 859 O O . SER A 1 112 ? -9.508 -5.313 -1.519 1.00 87.50 112 SER A O 1
ATOM 861 N N . ILE A 1 113 ? -9.212 -3.153 -1.055 1.00 90.19 113 ILE A N 1
ATOM 862 C CA . ILE A 1 113 ? -9.283 -3.363 0.396 1.00 90.19 113 ILE A CA 1
ATOM 863 C C . ILE A 1 113 ? -10.753 -3.415 0.822 1.00 90.19 113 ILE A C 1
ATOM 865 O O . ILE A 1 113 ? -11.493 -2.459 0.561 1.00 90.19 113 ILE A O 1
ATOM 869 N N . ASP A 1 114 ? -11.127 -4.485 1.523 1.00 91.75 114 ASP A N 1
ATOM 870 C CA . ASP A 1 114 ? -12.407 -4.685 2.201 1.00 91.75 114 ASP A CA 1
ATOM 871 C C . ASP A 1 114 ? -12.637 -3.598 3.261 1.00 91.75 114 ASP A C 1
ATOM 873 O O . ASP A 1 114 ? -12.177 -3.694 4.404 1.00 91.75 114 ASP A O 1
ATOM 877 N N . SER A 1 115 ? -13.348 -2.542 2.866 1.00 87.31 115 SER A N 1
ATOM 878 C CA . SER A 1 115 ? -13.646 -1.404 3.735 1.00 87.31 115 SER A CA 1
ATOM 879 C C . SER A 1 115 ? -14.509 -1.791 4.941 1.00 87.31 115 SER A C 1
ATOM 881 O O . SER A 1 115 ? -14.284 -1.252 6.023 1.00 87.31 115 SER A O 1
ATOM 883 N N . ASP A 1 116 ? -15.430 -2.753 4.803 1.00 89.38 116 ASP A N 1
ATOM 884 C CA . ASP A 1 116 ? -16.284 -3.201 5.912 1.00 89.38 116 ASP A CA 1
ATOM 885 C C . ASP A 1 116 ? -15.445 -3.931 6.967 1.00 89.38 116 ASP A C 1
ATOM 887 O O . ASP A 1 116 ? -15.584 -3.687 8.173 1.00 89.38 116 ASP A O 1
ATOM 891 N N . LYS A 1 117 ? -14.521 -4.798 6.525 1.00 93.31 117 LYS A N 1
ATOM 892 C CA . LYS A 1 117 ? -13.578 -5.437 7.446 1.00 93.31 117 LYS A CA 1
ATOM 893 C C . LYS A 1 117 ? -12.661 -4.409 8.092 1.00 93.31 117 LYS A C 1
ATOM 895 O O . LYS A 1 117 ? -12.450 -4.476 9.303 1.00 93.31 117 LYS A O 1
ATOM 900 N N . LEU A 1 118 ? -12.105 -3.482 7.318 1.00 91.94 118 LEU A N 1
ATOM 901 C CA . LEU A 1 118 ? -11.213 -2.459 7.855 1.00 91.94 118 LEU A CA 1
ATOM 902 C C . LEU A 1 118 ? -11.919 -1.624 8.933 1.00 91.94 118 LEU A C 1
ATOM 904 O O . LEU A 1 118 ? -11.363 -1.421 10.013 1.00 91.94 118 LEU A O 1
ATOM 908 N N . GLU A 1 119 ? -13.170 -1.229 8.695 1.00 90.62 119 GLU A N 1
ATOM 909 C CA . GLU A 1 119 ? -14.003 -0.543 9.682 1.00 90.62 119 GLU A CA 1
ATOM 910 C C . GLU A 1 119 ? -14.211 -1.395 10.949 1.00 90.62 119 GLU A C 1
ATOM 912 O O . GLU A 1 119 ? -14.089 -0.893 12.072 1.00 90.62 119 GLU A O 1
ATOM 917 N N . GLU A 1 120 ? -14.491 -2.695 10.800 1.00 93.31 120 GLU A N 1
ATOM 918 C CA . GLU A 1 120 ? -14.617 -3.631 11.923 1.00 93.31 120 GLU A CA 1
ATOM 919 C C . GLU A 1 120 ? -13.336 -3.690 12.772 1.00 93.31 120 GLU A C 1
ATOM 921 O O . GLU A 1 120 ? -13.409 -3.659 14.005 1.00 93.31 120 GLU A O 1
ATOM 926 N N . LEU A 1 121 ? -12.169 -3.762 12.124 1.00 94.81 121 LEU A N 1
ATOM 927 C CA . LEU A 1 121 ? -10.871 -3.803 12.797 1.00 94.81 121 LEU A CA 1
ATOM 928 C C . LEU A 1 121 ? -10.592 -2.487 13.530 1.00 94.81 121 LEU A C 1
ATOM 930 O O . LEU A 1 121 ? -10.258 -2.507 14.714 1.00 94.81 121 LEU A O 1
ATOM 934 N N . MET A 1 122 ? -10.823 -1.345 12.882 1.00 91.62 122 MET A N 1
ATOM 935 C CA . MET A 1 122 ? -10.601 -0.022 13.478 1.00 91.62 122 MET A CA 1
ATOM 936 C C . MET A 1 122 ? -11.510 0.274 14.677 1.00 91.62 122 MET A C 1
ATOM 938 O O . MET A 1 122 ? -11.132 1.045 15.560 1.00 91.62 122 MET A O 1
ATOM 942 N N . LYS A 1 123 ? -12.693 -0.348 14.759 1.00 92.31 123 LYS A N 1
ATOM 943 C CA . LYS A 1 123 ? -13.571 -0.264 15.944 1.00 92.31 123 LYS A CA 1
ATOM 944 C C . LYS A 1 123 ? -13.022 -1.010 17.158 1.00 92.31 123 LYS A C 1
ATOM 946 O O . LYS A 1 123 ? -13.373 -0.677 18.288 1.00 92.31 123 LYS A O 1
ATOM 951 N N . LYS A 1 124 ? -12.228 -2.058 16.933 1.00 94.44 124 LYS A N 1
ATOM 952 C CA . LYS A 1 124 ? -11.766 -2.987 17.977 1.00 94.44 124 LYS A CA 1
ATOM 953 C C . LYS A 1 124 ? -10.313 -2.755 18.378 1.00 94.44 124 LYS A C 1
ATOM 955 O O . LYS A 1 124 ? -9.939 -3.092 19.500 1.00 94.44 124 LYS A O 1
ATOM 960 N N . HIS A 1 125 ? -9.515 -2.181 17.484 1.00 94.69 125 HIS A N 1
ATOM 961 C CA . HIS A 1 125 ? -8.081 -2.008 17.657 1.00 94.69 125 HIS A CA 1
ATOM 962 C C . HIS A 1 125 ? -7.706 -0.524 17.568 1.00 94.69 125 HIS A C 1
ATOM 964 O O . HIS A 1 125 ? -8.180 0.176 16.674 1.00 94.69 125 HIS A O 1
ATOM 970 N N . PRO A 1 126 ? -6.853 -0.017 18.477 1.00 92.94 126 PRO A N 1
ATOM 971 C CA . PRO A 1 126 ? -6.431 1.381 18.440 1.00 92.94 126 PRO A CA 1
ATOM 972 C C . PRO A 1 126 ? -5.436 1.661 17.308 1.00 92.94 126 PRO A C 1
ATOM 9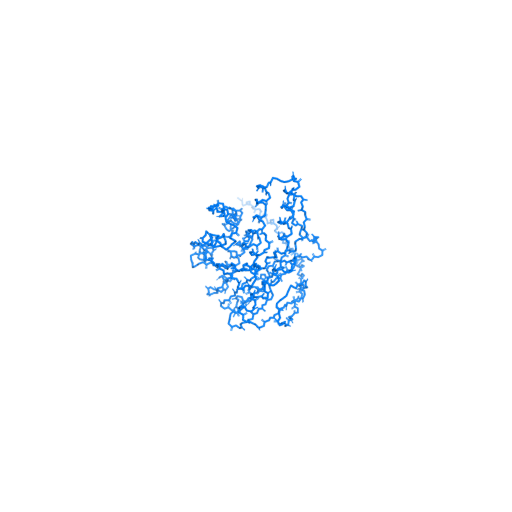74 O O . PRO A 1 126 ? -5.234 2.815 16.951 1.00 92.94 126 PRO A O 1
ATOM 977 N N . GLU A 1 127 ? -4.822 0.626 16.732 1.00 94.19 127 GLU A N 1
ATOM 978 C CA . GLU A 1 127 ? -3.937 0.752 15.578 1.00 94.19 127 GLU A CA 1
ATOM 979 C C . GLU A 1 127 ? -4.153 -0.427 14.631 1.00 94.19 127 GLU A C 1
ATOM 981 O O . GLU A 1 127 ? -4.135 -1.577 15.074 1.00 94.19 127 GLU A O 1
ATOM 986 N N . VAL A 1 128 ? -4.322 -0.134 13.343 1.00 95.88 128 VAL A N 1
ATOM 987 C 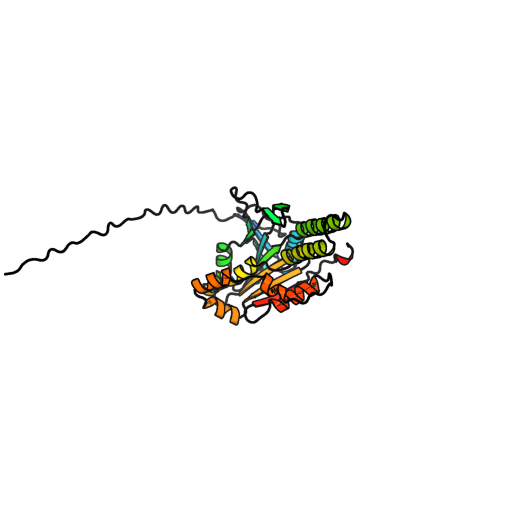CA . VAL A 1 128 ? -4.349 -1.119 12.257 1.00 95.88 128 VAL A CA 1
ATOM 988 C C . VAL A 1 128 ? -3.354 -0.665 11.201 1.00 95.88 128 VAL A C 1
ATOM 990 O O . VAL A 1 128 ? -3.314 0.511 10.841 1.00 95.88 128 VAL A O 1
ATOM 993 N N . ARG A 1 129 ? -2.536 -1.592 10.702 1.00 97.31 129 ARG A N 1
ATOM 994 C CA . ARG A 1 129 ? -1.611 -1.318 9.599 1.00 97.31 129 ARG A CA 1
ATOM 995 C C . ARG A 1 129 ? -2.012 -2.132 8.387 1.00 97.31 129 ARG A C 1
ATOM 997 O O . ARG A 1 129 ? -1.987 -3.348 8.476 1.00 97.31 129 ARG A O 1
ATOM 1004 N N . VAL A 1 130 ? -2.379 -1.504 7.283 1.00 97.12 130 VAL A N 1
ATOM 1005 C CA . VAL A 1 130 ? -2.749 -2.202 6.049 1.00 97.12 130 VAL A CA 1
ATOM 1006 C C . VAL A 1 130 ? -1.576 -2.159 5.087 1.00 97.12 130 VAL A C 1
ATOM 1008 O O . VAL A 1 130 ? -1.065 -1.089 4.782 1.00 97.12 130 VAL A O 1
ATOM 1011 N N . TYR A 1 131 ? -1.163 -3.318 4.604 1.00 97.38 131 TYR A N 1
ATOM 1012 C CA . TYR A 1 131 ? -0.086 -3.495 3.648 1.00 97.38 131 TYR A CA 1
ATOM 1013 C C . TYR A 1 131 ? -0.675 -3.977 2.327 1.00 97.38 131 TYR A C 1
ATOM 1015 O O . TYR A 1 131 ? -1.198 -5.087 2.257 1.00 97.38 131 TYR A O 1
ATOM 1023 N N . HIS A 1 132 ? -0.603 -3.126 1.310 1.00 95.25 132 HIS A N 1
ATOM 1024 C CA . HIS A 1 132 ? -0.958 -3.414 -0.069 1.00 95.25 132 HIS A CA 1
ATOM 1025 C C . HIS A 1 132 ? 0.293 -3.876 -0.824 1.00 95.25 132 HIS A C 1
ATOM 1027 O O . HIS A 1 132 ? 1.355 -3.261 -0.723 1.00 95.25 132 HIS A O 1
ATOM 1033 N N . ILE A 1 133 ? 0.194 -4.993 -1.532 1.00 93.00 133 ILE A N 1
ATOM 1034 C CA . ILE A 1 133 ? 1.321 -5.651 -2.183 1.00 93.00 133 ILE A CA 1
ATOM 1035 C C . ILE A 1 133 ? 1.291 -5.326 -3.669 1.00 93.00 133 ILE A C 1
ATOM 1037 O O . ILE A 1 133 ? 0.330 -5.668 -4.353 1.00 93.00 133 ILE A O 1
ATOM 1041 N N . HIS A 1 134 ? 2.366 -4.723 -4.176 1.00 86.56 134 HIS A N 1
ATOM 1042 C CA . HIS A 1 134 ? 2.554 -4.493 -5.605 1.00 86.56 134 HIS A CA 1
ATOM 1043 C C . HIS A 1 134 ? 3.506 -5.563 -6.168 1.00 86.56 134 HIS A C 1
ATOM 1045 O O . HIS A 1 134 ? 4.695 -5.561 -5.836 1.00 86.56 134 HIS A O 1
ATOM 1051 N N . PRO A 1 135 ? 3.033 -6.474 -7.038 1.00 84.50 135 PRO A N 1
ATOM 1052 C CA . PRO A 1 135 ? 3.889 -7.494 -7.636 1.00 84.50 135 PRO A CA 1
ATOM 1053 C C . PRO A 1 135 ? 5.006 -6.890 -8.487 1.00 84.50 135 PRO A C 1
ATOM 1055 O O . PRO A 1 135 ? 4.744 -6.010 -9.304 1.00 84.50 135 PRO A O 1
ATOM 1058 N N . THR A 1 136 ? 6.240 -7.379 -8.353 1.00 81.50 136 THR A N 1
ATOM 1059 C CA . THR A 1 136 ? 7.414 -6.860 -9.077 1.00 81.50 136 THR A CA 1
ATOM 1060 C C . THR A 1 136 ? 7.843 -7.743 -10.250 1.00 81.50 136 THR A C 1
ATOM 1062 O O . THR A 1 136 ? 8.498 -7.248 -11.169 1.00 81.50 136 THR A O 1
ATOM 1065 N N . ASP A 1 137 ? 7.467 -9.028 -10.278 1.00 79.25 137 ASP A N 1
ATOM 1066 C CA . ASP A 1 137 ? 7.864 -9.957 -11.352 1.00 79.25 137 ASP A CA 1
ATOM 1067 C C . ASP A 1 137 ? 7.362 -9.495 -12.729 1.00 79.25 137 ASP A C 1
ATOM 1069 O O . ASP A 1 137 ? 8.079 -9.551 -13.731 1.00 79.25 137 ASP A O 1
ATOM 1073 N N . PHE A 1 138 ? 6.142 -8.958 -12.772 1.00 74.88 138 PHE A N 1
ATOM 1074 C CA . PHE A 1 138 ? 5.578 -8.372 -13.983 1.00 74.88 138 PHE A CA 1
ATOM 1075 C C . PHE A 1 138 ? 6.385 -7.162 -14.476 1.00 74.88 138 PHE A C 1
ATOM 1077 O O . PHE A 1 138 ? 6.801 -7.127 -15.637 1.00 74.88 138 PHE A O 1
ATOM 1084 N N . ALA A 1 139 ? 6.677 -6.218 -13.577 1.00 77.81 139 ALA A N 1
ATOM 1085 C CA . ALA A 1 139 ? 7.473 -5.030 -13.872 1.00 77.81 139 ALA A CA 1
ATOM 1086 C C . ALA A 1 139 ? 8.838 -5.406 -14.464 1.00 77.81 139 ALA A C 1
ATOM 1088 O O . ALA A 1 139 ? 9.258 -4.861 -15.483 1.00 77.81 139 ALA A O 1
ATOM 1089 N N . LYS A 1 140 ? 9.513 -6.403 -13.875 1.00 80.38 140 LYS A N 1
ATOM 1090 C CA . LYS A 1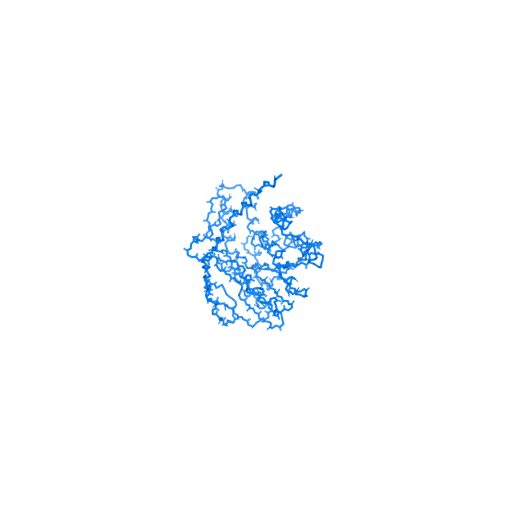 140 ? 10.811 -6.901 -14.355 1.00 80.38 140 LYS A CA 1
ATOM 1091 C C . LYS A 1 140 ? 10.741 -7.412 -15.794 1.00 80.38 140 LYS A C 1
ATOM 1093 O O . LYS A 1 140 ? 11.643 -7.129 -16.584 1.00 80.38 140 LYS A O 1
ATOM 1098 N N . LYS A 1 141 ? 9.677 -8.139 -16.154 1.00 81.56 141 LYS A N 1
ATOM 1099 C CA . LYS A 1 141 ? 9.475 -8.643 -17.524 1.00 81.56 141 LYS A CA 1
ATOM 1100 C C . LYS A 1 141 ? 9.280 -7.501 -18.520 1.00 81.56 141 LYS A C 1
ATOM 1102 O O . LYS A 1 141 ? 9.928 -7.518 -19.565 1.00 81.56 141 LYS A O 1
ATOM 1107 N N . LEU A 1 142 ? 8.462 -6.501 -18.182 1.00 79.94 142 LEU A N 1
ATOM 1108 C CA . LEU A 1 142 ? 8.267 -5.311 -19.020 1.00 79.94 142 LEU A CA 1
ATOM 1109 C C . LEU A 1 142 ? 9.569 -4.526 -19.206 1.00 79.94 142 LEU A C 1
ATOM 1111 O O . LEU A 1 142 ? 9.951 -4.205 -20.329 1.00 79.94 142 LEU A O 1
ATOM 1115 N N . ILE A 1 143 ? 10.299 -4.288 -18.116 1.00 83.88 143 ILE A N 1
ATOM 1116 C CA . ILE A 1 143 ? 11.596 -3.603 -18.141 1.00 83.88 143 ILE A CA 1
ATOM 1117 C C . ILE A 1 143 ? 12.574 -4.325 -19.079 1.00 83.88 143 ILE A C 1
ATOM 1119 O O . ILE A 1 143 ? 13.196 -3.697 -19.940 1.00 83.88 143 ILE A O 1
ATOM 1123 N N . ALA A 1 144 ? 12.689 -5.651 -18.953 1.00 84.25 144 ALA A N 1
ATOM 1124 C CA . ALA A 1 144 ? 13.540 -6.457 -19.825 1.00 84.25 144 ALA A CA 1
ATOM 1125 C C . ALA A 1 144 ? 13.105 -6.374 -21.300 1.00 84.25 144 ALA A C 1
ATOM 1127 O O . ALA A 1 144 ? 13.952 -6.330 -22.200 1.00 84.25 144 ALA A O 1
ATOM 1128 N N . GLU A 1 145 ? 11.799 -6.313 -21.563 1.00 85.50 145 GLU A N 1
ATOM 1129 C CA . GLU A 1 145 ? 11.261 -6.133 -22.908 1.00 85.50 145 GLU A CA 1
ATOM 1130 C C . GLU A 1 145 ? 11.650 -4.772 -23.501 1.00 85.50 145 GLU A C 1
ATOM 1132 O O . GLU A 1 145 ? 12.170 -4.740 -24.621 1.00 85.50 145 GLU A O 1
ATOM 1137 N N . TYR A 1 146 ? 11.499 -3.671 -22.756 1.00 85.50 146 TYR A N 1
ATOM 1138 C CA . TYR A 1 146 ? 11.885 -2.329 -23.211 1.00 85.50 146 TYR A CA 1
ATOM 1139 C C . TYR A 1 146 ? 13.362 -2.270 -23.622 1.00 85.50 146 TYR A C 1
ATOM 1141 O O . TYR A 1 146 ? 13.697 -1.771 -24.702 1.00 85.50 146 TYR A O 1
ATOM 1149 N N . PHE A 1 147 ? 14.256 -2.854 -22.819 1.00 86.19 147 PHE A N 1
ATOM 1150 C CA . PHE A 1 147 ? 15.678 -2.919 -23.162 1.00 86.19 147 PHE A CA 1
ATOM 1151 C C . PHE A 1 147 ? 15.965 -3.843 -24.351 1.00 86.19 147 PHE A C 1
ATOM 1153 O O . PHE A 1 147 ? 16.796 -3.506 -25.198 1.00 86.19 147 PHE A O 1
ATOM 1160 N N . SER A 1 148 ? 15.253 -4.968 -24.485 1.00 88.69 148 SER A N 1
ATOM 1161 C CA . SER A 1 148 ? 15.363 -5.832 -25.668 1.00 88.69 148 SER A CA 1
ATOM 1162 C C . SER A 1 148 ? 14.932 -5.107 -26.948 1.00 88.69 148 SER A C 1
ATOM 1164 O O . SER A 1 148 ? 15.575 -5.254 -27.991 1.00 88.69 148 SER A O 1
ATOM 1166 N N . GLN A 1 149 ? 13.862 -4.308 -26.891 1.00 88.62 149 GLN A N 1
ATOM 1167 C CA . GLN A 1 149 ? 13.399 -3.503 -28.022 1.00 88.62 149 GLN A CA 1
ATOM 1168 C C . GLN A 1 149 ? 14.411 -2.412 -28.393 1.00 88.62 149 GLN A C 1
ATOM 1170 O O . GLN A 1 149 ? 14.681 -2.223 -29.582 1.00 88.62 149 GLN A O 1
ATOM 1175 N N . ALA A 1 150 ? 15.040 -1.769 -27.404 1.00 90.56 150 ALA A N 1
ATOM 1176 C CA . ALA A 1 150 ? 16.103 -0.796 -27.645 1.00 90.56 150 ALA A CA 1
ATOM 1177 C C . ALA A 1 150 ? 17.338 -1.419 -28.310 1.00 90.56 150 ALA A C 1
ATOM 1179 O O . ALA A 1 150 ? 17.849 -0.886 -29.293 1.00 90.56 150 ALA A O 1
ATOM 1180 N N . GLN A 1 151 ? 17.773 -2.599 -27.856 1.00 92.62 151 GLN A N 1
ATOM 1181 C CA . GLN A 1 151 ? 18.885 -3.333 -28.478 1.00 92.62 151 GLN A CA 1
ATOM 1182 C C . GLN A 1 151 ? 18.603 -3.720 -29.938 1.00 92.62 151 GLN A C 1
ATOM 1184 O O . GLN A 1 151 ? 19.519 -3.768 -30.757 1.00 92.62 151 GLN A O 1
ATOM 1189 N N . LYS A 1 152 ? 17.335 -3.981 -30.277 1.00 95.81 152 LYS A N 1
ATOM 1190 C CA . LYS A 1 152 ? 16.889 -4.286 -31.646 1.00 95.81 152 LYS A CA 1
ATOM 1191 C C . LYS A 1 152 ? 16.698 -3.036 -32.517 1.00 95.81 152 LYS A C 1
ATOM 1193 O O . LYS A 1 152 ? 16.422 -3.184 -33.703 1.00 95.81 152 LYS A O 1
ATOM 1198 N N . GLY A 1 153 ? 16.830 -1.831 -31.953 1.00 93.62 153 GLY A N 1
ATOM 1199 C CA . GLY A 1 153 ? 16.589 -0.562 -32.646 1.00 93.62 153 GLY A CA 1
ATOM 1200 C C . GLY A 1 153 ? 15.108 -0.222 -32.849 1.00 93.62 153 GLY A C 1
ATOM 1201 O O . GLY A 1 153 ? 14.795 0.664 -33.640 1.00 93.62 153 GLY A O 1
ATOM 1202 N N . ASN A 1 154 ? 14.201 -0.918 -32.155 1.00 92.12 154 ASN A N 1
ATOM 1203 C CA . ASN A 1 154 ? 12.751 -0.707 -32.251 1.00 92.12 154 ASN A CA 1
ATOM 1204 C C . ASN A 1 154 ? 12.232 0.349 -31.263 1.00 92.12 154 ASN A C 1
ATOM 1206 O O . ASN A 1 154 ? 11.108 0.820 -31.415 1.00 92.12 154 ASN A O 1
ATOM 1210 N N . LEU A 1 155 ? 13.039 0.707 -30.263 1.00 91.31 155 LEU A N 1
ATOM 1211 C CA . LEU A 1 155 ? 12.744 1.724 -29.259 1.00 91.31 155 LEU A CA 1
ATOM 1212 C C . LEU A 1 155 ? 14.000 2.574 -29.036 1.00 91.31 155 LEU A C 1
ATOM 1214 O O . LEU A 1 155 ? 15.110 2.040 -29.034 1.00 91.31 155 LEU A O 1
ATOM 1218 N N . ASP A 1 156 ? 13.852 3.887 -28.865 1.00 93.12 156 ASP A N 1
ATOM 1219 C CA . ASP A 1 156 ? 14.992 4.726 -28.492 1.00 93.12 156 ASP A CA 1
ATOM 1220 C C . ASP A 1 156 ? 15.487 4.336 -27.091 1.00 93.12 156 ASP A C 1
ATOM 1222 O O . ASP A 1 156 ? 14.695 4.039 -26.195 1.00 93.12 156 ASP A O 1
ATOM 1226 N N . GLN A 1 157 ? 16.805 4.329 -26.877 1.00 87.06 157 GLN A N 1
ATOM 1227 C CA . GLN A 1 157 ? 17.372 3.911 -25.596 1.00 87.06 157 GLN A CA 1
ATOM 1228 C C . GLN A 1 157 ? 16.883 4.797 -24.440 1.00 87.06 157 GLN A C 1
ATOM 1230 O O . GLN A 1 157 ? 16.629 4.296 -23.345 1.00 87.06 157 GLN A O 1
ATOM 1235 N N . ARG A 1 158 ? 16.709 6.103 -24.674 1.00 85.81 158 ARG A N 1
ATOM 1236 C CA . ARG A 1 158 ? 16.164 7.033 -23.682 1.00 85.81 158 ARG A CA 1
ATOM 1237 C C . ARG A 1 158 ? 14.709 6.711 -23.358 1.00 85.81 158 ARG A C 1
ATOM 1239 O O . ARG A 1 158 ? 14.331 6.792 -22.190 1.00 85.81 158 ARG A O 1
ATOM 1246 N N . ASP A 1 159 ? 13.921 6.337 -24.359 1.00 84.69 159 ASP A N 1
ATOM 1247 C CA . ASP A 1 159 ? 12.520 5.963 -24.166 1.00 84.69 159 ASP A CA 1
ATOM 1248 C C . ASP A 1 159 ? 12.404 4.650 -23.388 1.00 84.69 159 ASP A C 1
ATOM 1250 O O . ASP A 1 159 ? 11.601 4.567 -22.462 1.00 84.69 159 ASP A O 1
ATOM 1254 N N . ALA A 1 160 ? 13.255 3.661 -23.677 1.00 83.62 160 ALA A N 1
ATOM 1255 C CA . ALA A 1 160 ? 13.322 2.421 -22.903 1.00 83.62 160 ALA A CA 1
ATOM 1256 C C . ALA A 1 160 ? 13.636 2.685 -21.423 1.00 83.62 160 ALA A C 1
ATOM 1258 O O . ALA A 1 160 ? 12.959 2.156 -20.544 1.00 83.62 160 ALA A O 1
ATOM 1259 N N . TYR A 1 161 ? 14.605 3.563 -21.141 1.00 81.88 161 TYR A N 1
ATOM 1260 C CA . TYR A 1 161 ? 14.902 3.987 -19.770 1.00 81.88 161 TYR A CA 1
ATOM 1261 C C . TYR A 1 161 ? 13.720 4.701 -19.108 1.00 81.88 161 TYR A C 1
ATOM 1263 O O . TYR A 1 161 ? 13.426 4.459 -17.937 1.00 81.88 161 TYR A O 1
ATOM 1271 N N . PHE A 1 162 ? 13.038 5.583 -19.840 1.00 80.81 162 PHE A N 1
ATOM 1272 C CA . PHE A 1 162 ? 11.887 6.312 -19.318 1.00 80.81 162 PHE A CA 1
ATOM 1273 C C . PHE A 1 162 ? 10.724 5.375 -18.968 1.00 80.81 162 PHE A C 1
ATOM 1275 O O . PHE A 1 162 ? 10.107 5.547 -17.918 1.00 80.81 162 PHE A O 1
ATOM 1282 N N . GLN A 1 163 ? 10.454 4.371 -19.804 1.00 80.75 163 GLN A N 1
ATOM 1283 C CA . GLN A 1 163 ? 9.410 3.377 -19.550 1.00 80.75 163 G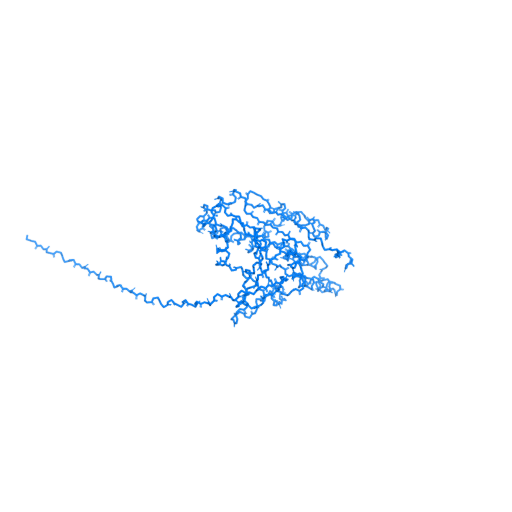LN A CA 1
ATOM 1284 C C . GLN A 1 163 ? 9.783 2.448 -18.395 1.00 80.75 163 GLN A C 1
ATOM 1286 O O . GLN A 1 163 ? 8.994 2.290 -17.470 1.00 80.75 163 GLN A O 1
ATOM 1291 N N . ALA A 1 164 ? 11.012 1.923 -18.374 1.00 80.19 164 ALA A N 1
ATOM 1292 C CA . ALA A 1 164 ? 11.477 1.055 -17.294 1.00 80.19 164 ALA A CA 1
ATOM 1293 C C . ALA A 1 164 ? 11.342 1.714 -15.912 1.00 80.19 164 ALA A C 1
ATOM 1295 O O . ALA A 1 164 ? 10.917 1.079 -14.950 1.00 80.19 164 ALA A O 1
ATOM 1296 N N . ARG A 1 165 ? 11.646 3.013 -15.822 1.00 74.75 165 ARG A N 1
ATOM 1297 C CA . ARG A 1 165 ? 11.454 3.785 -14.594 1.00 74.75 165 ARG A CA 1
ATOM 1298 C C . ARG A 1 165 ? 9.988 3.878 -14.181 1.00 74.75 165 ARG A C 1
ATOM 1300 O O . ARG A 1 165 ? 9.706 3.742 -12.997 1.00 74.75 165 ARG A O 1
ATOM 1307 N N . GLN A 1 166 ? 9.074 4.142 -15.117 1.00 77.06 166 GLN A N 1
ATOM 1308 C CA . GLN A 1 166 ? 7.649 4.228 -14.783 1.00 77.06 166 GLN A CA 1
ATOM 1309 C C . GLN A 1 166 ? 7.153 2.935 -14.141 1.00 77.06 166 GLN A C 1
ATOM 1311 O O . GLN A 1 166 ? 6.386 3.018 -13.191 1.00 77.06 166 GLN A O 1
ATOM 1316 N N . GLU A 1 167 ? 7.641 1.777 -14.591 1.00 78.62 167 GLU A N 1
ATOM 1317 C CA . GLU A 1 167 ? 7.309 0.493 -13.967 1.00 78.62 167 GLU A CA 1
ATOM 1318 C C . GLU A 1 167 ? 7.884 0.386 -12.548 1.00 78.62 167 GLU A C 1
ATOM 1320 O O . GLU A 1 167 ? 7.166 0.035 -11.615 1.00 78.62 167 GLU A O 1
ATOM 1325 N N . VAL A 1 168 ? 9.156 0.749 -12.341 1.00 75.19 168 VAL A N 1
ATOM 1326 C CA . VAL A 1 168 ? 9.766 0.746 -10.997 1.00 75.19 168 VAL A CA 1
ATOM 1327 C C . VAL A 1 168 ? 9.008 1.670 -10.040 1.00 75.19 168 VAL A C 1
ATOM 1329 O O . VAL A 1 168 ? 8.693 1.270 -8.922 1.00 75.19 168 VAL A O 1
ATOM 1332 N N . ASP A 1 169 ? 8.675 2.884 -10.480 1.00 72.88 169 ASP A N 1
ATOM 1333 C CA . ASP A 1 169 ? 7.946 3.867 -9.676 1.00 72.88 169 ASP A CA 1
ATOM 1334 C C . ASP A 1 169 ? 6.486 3.428 -9.447 1.00 72.88 169 ASP A C 1
ATOM 1336 O O . ASP A 1 169 ? 5.927 3.649 -8.375 1.00 72.88 169 ASP A O 1
ATOM 1340 N N . PHE A 1 170 ? 5.842 2.792 -10.430 1.00 75.00 170 PHE A N 1
ATOM 1341 C CA . PHE A 1 170 ? 4.476 2.282 -10.300 1.00 75.00 170 PHE A CA 1
ATOM 1342 C C . PHE A 1 170 ? 4.389 1.146 -9.277 1.00 75.00 170 PHE A C 1
ATOM 1344 O O . PHE A 1 170 ? 3.512 1.164 -8.417 1.00 75.00 170 PHE A O 1
ATOM 1351 N N . HIS A 1 171 ? 5.331 0.207 -9.326 1.00 76.44 171 HIS A N 1
ATOM 1352 C CA . HIS A 1 171 ? 5.336 -0.966 -8.456 1.00 76.44 171 HIS A CA 1
ATOM 1353 C C . HIS A 1 171 ? 6.045 -0.734 -7.111 1.00 76.44 171 HIS A C 1
ATOM 1355 O O . HIS A 1 171 ? 5.835 -1.492 -6.173 1.00 76.44 171 HIS A O 1
ATOM 1361 N N . GLY A 1 172 ? 6.870 0.307 -6.989 1.00 79.31 172 GLY A N 1
ATOM 1362 C CA . GLY A 1 172 ? 7.633 0.609 -5.775 1.00 79.31 172 GLY A CA 1
ATOM 1363 C C . GLY A 1 172 ? 7.087 1.754 -4.921 1.00 79.31 172 GLY A C 1
ATOM 1364 O O . GLY A 1 172 ? 7.576 1.941 -3.809 1.00 79.31 172 GLY A O 1
ATOM 1365 N N . LEU A 1 173 ? 6.124 2.538 -5.417 1.00 84.38 173 LEU A N 1
ATOM 1366 C CA . LEU A 1 173 ? 5.560 3.695 -4.715 1.00 84.38 173 LEU A CA 1
ATOM 1367 C C . LEU A 1 173 ? 4.039 3.570 -4.563 1.00 84.38 173 LEU A C 1
ATOM 1369 O O . LEU A 1 173 ? 3.388 2.969 -5.420 1.00 84.38 173 LEU A O 1
ATOM 1373 N N . PRO A 1 174 ? 3.442 4.228 -3.549 1.00 86.69 174 PRO A N 1
ATOM 1374 C CA . PRO A 1 174 ? 1.993 4.370 -3.459 1.00 86.69 174 PRO A CA 1
ATOM 1375 C C . PRO A 1 174 ? 1.393 4.910 -4.758 1.00 86.69 174 PRO A C 1
ATOM 1377 O O . PRO A 1 174 ? 1.886 5.883 -5.342 1.00 86.69 174 PRO A O 1
ATOM 1380 N N . SER A 1 175 ? 0.323 4.284 -5.234 1.00 83.44 175 SER A N 1
ATOM 1381 C CA . SER A 1 175 ? -0.472 4.782 -6.349 1.00 83.44 175 SER A CA 1
ATOM 1382 C C . SER A 1 175 ? -1.285 6.016 -5.937 1.00 83.44 175 SER A C 1
ATOM 1384 O O . SER A 1 175 ? -1.376 6.394 -4.766 1.00 83.44 175 SER A O 1
ATOM 1386 N N . THR A 1 176 ? -1.895 6.682 -6.922 1.00 82.81 176 THR A N 1
ATOM 1387 C CA . THR A 1 176 ? -2.865 7.750 -6.625 1.00 82.81 176 THR A CA 1
ATOM 1388 C C . THR A 1 176 ? -4.018 7.204 -5.780 1.00 82.81 176 THR A C 1
ATOM 1390 O O . THR A 1 176 ? -4.476 7.894 -4.872 1.00 82.81 176 THR A O 1
ATOM 1393 N N . ASP A 1 177 ? -4.461 5.977 -6.060 1.00 82.50 177 ASP A N 1
ATOM 1394 C CA . ASP A 1 177 ? -5.583 5.355 -5.365 1.00 82.50 177 ASP A CA 1
ATOM 1395 C C . ASP A 1 177 ? -5.206 4.967 -3.932 1.00 82.50 177 ASP A C 1
ATOM 1397 O O . ASP A 1 177 ? -5.998 5.228 -3.034 1.00 82.50 177 ASP A O 1
ATOM 1401 N N . ASP A 1 178 ? -3.983 4.488 -3.683 1.00 87.62 178 ASP A N 1
ATOM 1402 C CA . ASP A 1 178 ? -3.487 4.216 -2.323 1.00 87.62 178 ASP A CA 1
ATOM 1403 C C . ASP A 1 178 ? -3.494 5.482 -1.451 1.00 87.62 178 ASP A C 1
ATOM 1405 O O . ASP A 1 178 ? -3.974 5.480 -0.314 1.00 87.62 178 ASP A O 1
ATOM 1409 N N . LEU A 1 179 ? -3.006 6.600 -2.003 1.00 87.31 179 LEU A N 1
ATOM 1410 C CA . LEU A 1 179 ? -2.979 7.890 -1.307 1.00 87.31 179 LEU A CA 1
ATOM 1411 C C . LEU A 1 179 ? -4.391 8.461 -1.109 1.00 87.31 179 LEU A C 1
ATOM 1413 O O . LEU A 1 179 ? -4.715 9.000 -0.055 1.00 87.31 179 LEU A O 1
ATOM 1417 N N . LEU A 1 180 ? -5.268 8.342 -2.105 1.00 85.31 180 LEU A N 1
ATOM 1418 C CA . LEU A 1 180 ? -6.661 8.762 -1.954 1.00 85.31 180 LEU A CA 1
ATOM 1419 C C . LEU A 1 180 ? -7.411 7.899 -0.944 1.00 85.31 180 LEU A C 1
ATOM 1421 O O . LEU A 1 180 ? -8.288 8.417 -0.250 1.00 85.31 180 LEU A O 1
ATOM 1425 N N . LYS A 1 181 ? -7.074 6.610 -0.864 1.00 83.69 181 LYS A N 1
ATOM 1426 C CA . LYS A 1 181 ? -7.687 5.680 0.071 1.00 83.69 181 LYS A CA 1
ATOM 1427 C C . LYS A 1 181 ? -7.355 6.064 1.501 1.00 83.69 181 LYS A C 1
ATOM 1429 O O . LYS A 1 181 ? -8.285 6.193 2.282 1.00 83.69 181 LYS A O 1
ATOM 1434 N N . ILE A 1 182 ? -6.104 6.402 1.826 1.00 84.00 182 ILE A N 1
ATOM 1435 C CA . ILE A 1 182 ? -5.800 6.879 3.184 1.00 84.00 182 ILE A CA 1
ATOM 1436 C C . ILE A 1 182 ? -6.544 8.175 3.523 1.00 84.00 182 ILE A C 1
ATOM 1438 O O . ILE A 1 182 ? -7.122 8.290 4.594 1.00 84.00 182 ILE A O 1
ATOM 1442 N N . PHE A 1 183 ? -6.620 9.132 2.595 1.00 83.38 183 PHE A N 1
ATOM 1443 C CA . PHE A 1 183 ? -7.322 10.391 2.850 1.00 83.38 183 PHE A CA 1
ATOM 1444 C C . PHE A 1 183 ? -8.840 10.204 3.023 1.00 83.38 183 PHE A C 1
ATOM 1446 O O . PHE A 1 183 ? -9.467 10.928 3.798 1.00 83.38 183 PHE A O 1
ATOM 1453 N N . GLY A 1 184 ? -9.435 9.260 2.289 1.00 78.56 184 GLY A N 1
ATOM 1454 C CA . GLY A 1 184 ? -10.864 8.959 2.336 1.00 78.56 184 GLY A CA 1
ATOM 1455 C C . GLY A 1 184 ? -11.246 8.059 3.508 1.00 78.56 184 GLY A C 1
ATOM 1456 O O . GLY A 1 184 ? -12.115 8.428 4.297 1.00 78.56 184 GLY A O 1
ATOM 1457 N N . ASP A 1 185 ? -10.580 6.913 3.634 1.00 74.50 185 ASP A N 1
ATOM 1458 C CA . ASP A 1 185 ? -10.849 5.916 4.667 1.00 74.50 185 ASP A CA 1
ATOM 1459 C C . ASP A 1 185 ? -10.522 6.477 6.047 1.00 74.50 185 ASP A C 1
ATOM 1461 O O . ASP A 1 185 ? -11.325 6.306 6.958 1.00 74.50 185 ASP A O 1
ATOM 1465 N N . GLU A 1 186 ? -9.415 7.214 6.227 1.00 71.94 186 GLU A N 1
ATOM 1466 C CA . GLU A 1 186 ? -9.119 7.794 7.540 1.00 71.94 186 GLU A CA 1
ATOM 1467 C C . GLU A 1 186 ? -10.168 8.817 7.969 1.00 71.94 186 GLU A C 1
ATOM 1469 O O . GLU A 1 186 ? -10.531 8.835 9.140 1.00 71.94 186 GLU A O 1
ATOM 1474 N N . ARG A 1 187 ? -10.737 9.616 7.055 1.00 75.44 187 ARG A N 1
ATOM 1475 C CA . ARG A 1 187 ? -11.848 10.518 7.406 1.00 75.44 187 ARG A CA 1
ATOM 1476 C C . ARG A 1 187 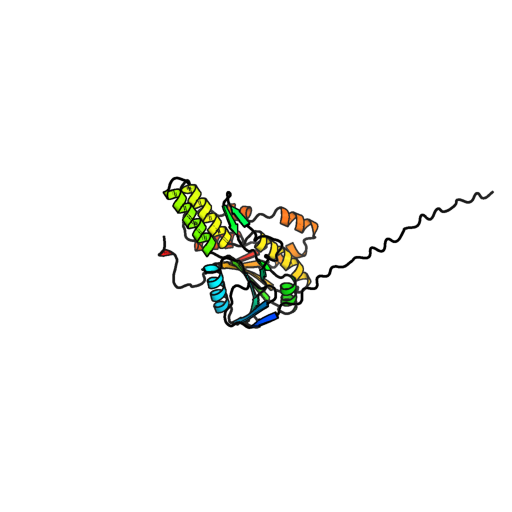? -13.011 9.737 8.021 1.00 75.44 187 ARG A C 1
ATOM 1478 O O . ARG A 1 187 ? -13.552 10.136 9.054 1.00 75.44 187 ARG A O 1
ATOM 1485 N N . ASP A 1 188 ? -13.394 8.640 7.380 1.00 76.12 188 ASP A N 1
ATOM 1486 C CA . ASP A 1 188 ? -14.528 7.829 7.811 1.00 76.12 188 ASP A CA 1
ATOM 1487 C C . ASP A 1 188 ? -14.172 7.054 9.097 1.00 76.12 188 ASP A C 1
ATOM 1489 O O . ASP A 1 188 ? -14.965 7.004 10.037 1.00 76.12 188 ASP A O 1
ATOM 1493 N N . ILE A 1 189 ? -12.932 6.581 9.220 1.00 74.19 189 ILE A N 1
ATOM 1494 C CA . ILE A 1 189 ? -12.400 5.892 10.401 1.00 74.19 189 ILE A CA 1
ATOM 1495 C C . ILE A 1 189 ? -12.296 6.819 11.616 1.00 74.19 189 ILE A C 1
ATOM 1497 O O . ILE A 1 189 ? -12.726 6.423 12.696 1.00 74.19 189 ILE A O 1
ATOM 1501 N N . TYR A 1 190 ? -11.795 8.051 11.486 1.00 75.25 190 TYR A N 1
ATOM 1502 C CA . TYR A 1 190 ? -11.697 8.997 12.608 1.00 75.25 190 TYR A CA 1
ATOM 1503 C C . TYR A 1 190 ? -13.066 9.409 13.147 1.00 75.25 190 TYR A C 1
ATOM 1505 O O . TYR A 1 190 ? -13.190 9.741 14.327 1.00 75.25 190 TYR A O 1
ATOM 1513 N N . SER A 1 191 ? -14.113 9.330 12.321 1.00 78.38 191 SER A N 1
ATOM 1514 C CA . SER A 1 191 ? -15.486 9.518 12.795 1.00 78.38 191 SER A CA 1
ATOM 1515 C C . SER A 1 191 ? -15.952 8.394 13.737 1.00 78.38 191 SER A C 1
ATOM 1517 O O . SER A 1 191 ? -16.824 8.612 14.578 1.00 78.38 191 SER A O 1
ATOM 1519 N N . ILE A 1 192 ? -15.340 7.210 13.634 1.00 79.88 192 ILE A N 1
ATOM 1520 C CA . ILE A 1 192 ? -15.697 5.989 14.366 1.00 79.88 192 ILE A CA 1
ATOM 1521 C C . ILE A 1 192 ? -14.749 5.750 15.547 1.00 79.88 192 ILE A C 1
ATOM 1523 O O . ILE A 1 192 ? -15.191 5.378 16.634 1.00 79.88 192 ILE A O 1
ATOM 1527 N N . ASN A 1 193 ? -13.451 5.976 15.348 1.00 83.75 193 ASN A N 1
ATOM 1528 C CA . ASN A 1 193 ? -12.411 5.851 16.357 1.00 83.75 193 ASN A CA 1
ATOM 1529 C C . ASN A 1 193 ? -11.495 7.089 16.316 1.00 83.75 193 ASN A C 1
ATOM 1531 O O . ASN A 1 193 ? -10.461 7.066 15.649 1.00 83.75 193 ASN A O 1
ATOM 1535 N N . PRO A 1 194 ? -11.832 8.168 17.053 1.00 83.75 194 PRO A N 1
ATOM 1536 C CA . PRO A 1 194 ? -11.064 9.417 17.042 1.00 83.75 194 PRO A CA 1
ATOM 1537 C C . PRO A 1 194 ? -9.617 9.286 17.537 1.00 83.75 194 PRO A C 1
ATOM 1539 O O . PRO A 1 194 ? -8.808 10.179 17.311 1.00 83.75 194 PRO A O 1
ATOM 1542 N N . GLN A 1 195 ? -9.303 8.205 18.257 1.00 85.12 195 GLN A N 1
ATOM 1543 C CA . GLN A 1 195 ? -7.955 7.894 18.747 1.00 85.12 195 GLN A CA 1
ATOM 1544 C C . GLN A 1 195 ? -7.289 6.773 17.941 1.00 85.12 195 GLN A C 1
ATOM 1546 O O . GLN A 1 195 ? -6.175 6.363 18.267 1.00 85.12 195 GLN A O 1
ATOM 1551 N N . GLY A 1 196 ? -7.981 6.250 16.929 1.00 87.62 196 GLY A N 1
ATOM 1552 C CA . GLY A 1 196 ? -7.483 5.196 16.069 1.00 87.62 196 GLY A CA 1
ATOM 1553 C C . GLY A 1 196 ? -6.329 5.697 15.215 1.00 87.62 196 GLY A C 1
ATOM 1554 O O . GLY A 1 196 ? -6.281 6.859 14.815 1.00 87.62 196 GLY A O 1
ATOM 1555 N N . LYS A 1 197 ? -5.398 4.800 14.919 1.00 90.81 197 LYS A N 1
ATOM 1556 C CA . LYS A 1 197 ? -4.321 5.041 13.970 1.00 90.81 197 LYS A CA 1
ATOM 1557 C C . LYS A 1 197 ? -4.418 4.032 12.838 1.00 90.81 197 LYS A C 1
ATOM 1559 O O . LYS A 1 197 ? -4.279 2.833 13.074 1.00 90.81 197 LYS A O 1
ATOM 1564 N N . LEU A 1 198 ? -4.635 4.522 11.625 1.00 92.69 198 LEU A N 1
ATOM 1565 C CA . LEU A 1 198 ? -4.413 3.734 10.423 1.00 92.69 198 LEU A CA 1
ATOM 1566 C C . LEU A 1 198 ? -2.997 4.031 9.916 1.00 92.69 198 LEU A C 1
ATOM 1568 O O . LEU A 1 198 ? -2.508 5.157 9.966 1.00 92.69 198 LEU A O 1
ATOM 1572 N N . VAL A 1 199 ? -2.298 2.987 9.491 1.00 94.81 199 VAL A N 1
ATOM 1573 C CA . VAL A 1 199 ? -1.058 3.114 8.727 1.00 94.81 199 VAL A CA 1
ATOM 1574 C C . VAL A 1 199 ? -1.254 2.312 7.462 1.00 94.81 199 VAL A C 1
ATOM 1576 O O . VAL A 1 199 ? -1.542 1.123 7.535 1.00 94.81 199 VAL A O 1
ATOM 1579 N N . MET A 1 200 ? -1.094 2.938 6.311 1.00 95.06 200 MET A N 1
ATOM 1580 C CA . MET A 1 200 ? -1.072 2.228 5.040 1.00 95.06 200 MET A CA 1
ATOM 1581 C C . MET A 1 200 ? 0.379 1.953 4.660 1.00 95.06 200 MET A C 1
ATOM 1583 O O . MET A 1 200 ? 1.279 2.713 5.015 1.00 95.06 200 MET A O 1
ATOM 1587 N N . GLY A 1 2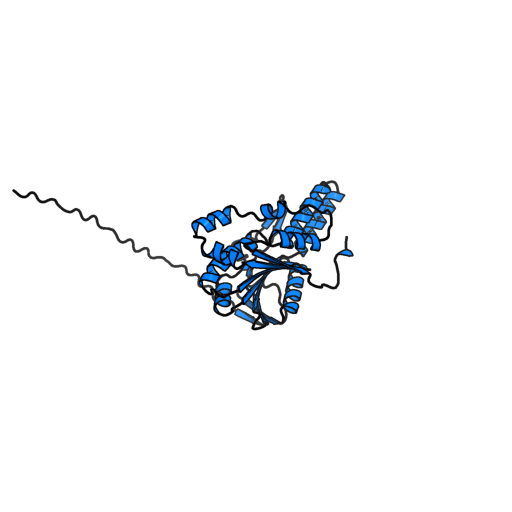01 ? 0.623 0.868 3.945 1.00 95.25 201 GLY A N 1
ATOM 1588 C CA . GLY A 1 201 ? 1.933 0.493 3.452 1.00 95.25 201 GLY A CA 1
ATOM 1589 C C . GLY A 1 201 ? 1.831 -0.087 2.058 1.00 95.25 201 GLY A C 1
ATOM 1590 O O . GLY A 1 201 ? 0.931 -0.876 1.801 1.00 95.25 201 GLY A O 1
ATOM 1591 N N . VAL A 1 202 ? 2.757 0.281 1.179 1.00 93.81 202 VAL A N 1
ATOM 1592 C CA . VAL A 1 202 ? 2.995 -0.438 -0.072 1.00 93.81 202 VAL A CA 1
ATOM 1593 C C . VAL A 1 202 ? 4.222 -1.312 0.107 1.00 93.81 202 VAL A C 1
ATOM 1595 O O . VAL A 1 202 ? 5.279 -0.826 0.518 1.00 93.81 202 VAL A O 1
ATOM 1598 N N . VAL A 1 203 ? 4.054 -2.603 -0.162 1.00 93.50 203 VAL A N 1
ATOM 1599 C CA . VAL A 1 203 ? 5.105 -3.616 -0.098 1.00 93.50 203 VAL A CA 1
ATOM 1600 C C . VAL A 1 203 ? 5.572 -3.924 -1.514 1.00 93.50 203 VAL A C 1
ATOM 1602 O O . VAL A 1 203 ? 4.777 -4.330 -2.362 1.00 93.50 203 VAL A O 1
ATOM 1605 N N . ALA A 1 204 ? 6.873 -3.771 -1.728 1.00 88.81 204 ALA A N 1
ATOM 1606 C CA . ALA A 1 204 ? 7.597 -4.307 -2.868 1.00 88.81 204 ALA A CA 1
ATOM 1607 C C . ALA A 1 204 ? 8.529 -5.436 -2.395 1.00 88.81 204 ALA A C 1
ATOM 1609 O O . ALA A 1 204 ? 8.701 -5.677 -1.201 1.00 88.81 204 ALA A O 1
ATOM 1610 N N . GLU A 1 205 ? 9.164 -6.127 -3.338 1.00 87.44 205 GLU A N 1
ATOM 1611 C CA . GLU A 1 205 ? 10.059 -7.263 -3.065 1.00 87.44 205 GLU A CA 1
ATOM 1612 C C . GLU A 1 205 ? 11.189 -6.970 -2.065 1.00 87.44 205 GLU A C 1
ATOM 1614 O O . GLU A 1 205 ? 11.631 -7.867 -1.355 1.00 87.44 205 GLU A O 1
ATOM 1619 N N . ASP A 1 206 ? 11.694 -5.742 -2.015 1.00 86.81 206 ASP A N 1
ATOM 1620 C CA . ASP A 1 206 ? 12.883 -5.363 -1.247 1.00 86.81 206 ASP A CA 1
ATOM 1621 C C . ASP A 1 206 ? 12.631 -4.220 -0.259 1.00 86.81 206 ASP A C 1
ATOM 1623 O O . ASP A 1 206 ? 13.552 -3.752 0.414 1.00 86.81 206 ASP A O 1
ATOM 1627 N N . SER A 1 207 ? 11.397 -3.732 -0.177 1.00 90.44 207 SER A N 1
ATOM 1628 C CA . SER A 1 207 ? 11.097 -2.516 0.560 1.00 90.44 207 SER A CA 1
ATOM 1629 C C . SER A 1 207 ? 9.632 -2.375 0.933 1.00 90.44 207 SER A C 1
ATOM 1631 O O . SER A 1 207 ? 8.734 -2.986 0.360 1.00 90.44 207 SER A O 1
ATOM 1633 N N . VAL A 1 208 ? 9.412 -1.508 1.912 1.00 93.75 208 VAL A N 1
ATOM 1634 C CA . VAL A 1 208 ? 8.106 -1.038 2.334 1.00 93.75 208 VAL A CA 1
ATOM 1635 C C . VAL A 1 208 ? 8.121 0.479 2.414 1.00 93.75 208 VAL A C 1
ATOM 1637 O O . VAL A 1 208 ? 9.022 1.073 3.008 1.00 93.75 208 VAL A O 1
ATOM 1640 N N . ILE A 1 209 ? 7.088 1.103 1.857 1.00 94.31 209 ILE A N 1
ATOM 1641 C CA . ILE A 1 209 ? 6.782 2.515 2.083 1.00 94.31 209 ILE A CA 1
ATOM 1642 C C . ILE A 1 209 ? 5.505 2.578 2.894 1.00 94.31 209 ILE A C 1
ATOM 1644 O O . ILE A 1 209 ? 4.448 2.203 2.395 1.00 94.31 209 ILE A O 1
ATOM 1648 N N . THR A 1 210 ? 5.587 3.070 4.127 1.00 95.75 210 THR A N 1
ATOM 1649 C CA . THR A 1 210 ? 4.401 3.313 4.953 1.00 95.75 210 THR A CA 1
ATOM 1650 C C . THR A 1 210 ? 4.049 4.781 5.005 1.00 95.75 210 THR A C 1
ATOM 1652 O O . THR A 1 210 ? 4.924 5.642 4.978 1.00 95.75 210 THR A O 1
ATOM 1655 N N . PHE A 1 211 ? 2.761 5.066 5.122 1.00 94.06 211 PHE A N 1
ATOM 1656 C CA . PHE A 1 211 ? 2.234 6.410 5.207 1.00 94.06 211 PHE A CA 1
ATOM 1657 C C . PHE A 1 211 ? 0.996 6.465 6.109 1.00 94.06 211 PHE A C 1
ATOM 1659 O O . PHE A 1 211 ? 0.201 5.527 6.160 1.00 94.06 211 PHE A O 1
ATOM 1666 N N . SER A 1 212 ? 0.862 7.560 6.853 1.00 93.00 212 SER A N 1
ATOM 1667 C CA . SER A 1 212 ? -0.261 7.846 7.759 1.00 93.00 212 SER A CA 1
ATOM 1668 C C . SER A 1 212 ? -0.542 9.343 7.792 1.00 93.00 212 SER A C 1
ATOM 1670 O O . SER A 1 212 ? 0.385 10.139 7.582 1.00 93.00 212 SER A O 1
ATOM 1672 N N . LEU A 1 213 ? -1.778 9.762 8.081 1.00 90.81 213 LEU A N 1
ATOM 1673 C CA . LEU A 1 213 ? -2.026 11.185 8.310 1.00 90.81 213 LEU A CA 1
ATOM 1674 C C . LEU A 1 213 ? -1.272 11.678 9.552 1.00 90.81 213 LEU A C 1
ATOM 1676 O O . LEU A 1 213 ? -1.092 10.968 10.542 1.00 90.81 213 LEU A O 1
ATOM 1680 N N . THR A 1 214 ? -0.823 12.926 9.490 1.00 91.56 214 THR A N 1
ATOM 1681 C CA . THR A 1 214 ? -0.379 13.671 10.674 1.00 91.56 214 THR A CA 1
ATOM 1682 C C . THR A 1 214 ? -1.598 14.210 11.428 1.00 91.56 214 THR A C 1
ATOM 1684 O O . THR A 1 214 ? -2.678 14.325 10.850 1.00 91.56 214 THR A O 1
ATOM 1687 N N . ASP A 1 215 ? -1.426 14.694 12.661 1.00 89.94 215 ASP A N 1
ATOM 1688 C CA . ASP A 1 215 ? -2.490 15.408 13.391 1.00 89.94 215 ASP A CA 1
ATOM 1689 C C . ASP A 1 215 ? -3.115 16.550 12.568 1.00 89.94 215 ASP A C 1
ATOM 1691 O O . ASP A 1 215 ? -4.321 16.796 12.619 1.00 89.94 215 ASP A O 1
ATOM 1695 N N . TYR A 1 216 ? -2.306 17.258 11.775 1.00 90.62 216 TYR A N 1
ATOM 1696 C CA . TYR A 1 216 ? -2.808 18.310 10.895 1.00 90.62 216 TYR A CA 1
ATOM 1697 C C . TYR A 1 216 ? -3.607 17.740 9.716 1.00 90.62 216 TYR A C 1
ATOM 1699 O O . TYR A 1 216 ? -4.670 18.269 9.393 1.00 90.62 216 TYR A O 1
ATOM 1707 N N . GLY A 1 217 ? -3.137 16.648 9.106 1.00 89.00 217 GLY A N 1
ATOM 1708 C CA . GLY A 1 217 ? -3.856 15.918 8.063 1.00 89.00 217 GLY A CA 1
ATOM 1709 C C . GLY A 1 217 ? -5.220 15.420 8.530 1.00 89.00 217 GLY A C 1
ATOM 1710 O O . GLY A 1 217 ? -6.221 15.686 7.866 1.00 89.00 217 GLY A O 1
ATOM 1711 N N . ILE A 1 218 ? -5.264 14.789 9.704 1.00 86.94 218 ILE A N 1
ATOM 1712 C CA . ILE A 1 218 ? -6.487 14.276 10.336 1.00 86.94 218 ILE A CA 1
ATOM 1713 C C . ILE A 1 218 ? -7.524 15.391 10.468 1.00 86.94 218 ILE A C 1
ATOM 1715 O O . ILE A 1 218 ? -8.649 15.257 9.989 1.00 86.94 218 ILE A O 1
ATOM 1719 N N . ASN A 1 219 ? -7.134 16.526 11.053 1.00 87.44 219 ASN A N 1
ATOM 1720 C CA . ASN A 1 219 ? -8.039 17.661 11.230 1.00 87.44 219 ASN A CA 1
ATOM 1721 C C . ASN A 1 219 ? -8.485 18.251 9.882 1.00 87.44 219 ASN A C 1
ATOM 1723 O O . ASN A 1 219 ? -9.671 18.496 9.666 1.00 87.44 219 ASN A O 1
ATOM 1727 N N . TYR A 1 220 ? -7.553 18.438 8.944 1.00 87.44 220 TYR A N 1
ATOM 1728 C CA . TYR A 1 220 ? -7.849 19.038 7.644 1.00 87.44 220 TYR A CA 1
ATOM 1729 C C . TYR A 1 220 ? -8.842 18.213 6.813 1.00 87.44 220 TYR A C 1
ATOM 1731 O O . TYR A 1 220 ? -9.769 18.776 6.221 1.00 87.44 220 TYR A O 1
ATOM 1739 N N . PHE A 1 221 ? -8.647 16.893 6.746 1.00 84.25 221 PHE A N 1
ATOM 1740 C CA . PHE A 1 221 ? -9.523 15.995 5.992 1.00 84.25 221 PHE A CA 1
ATOM 1741 C C . PHE A 1 221 ? -10.801 15.642 6.764 1.00 84.25 221 PHE A C 1
ATOM 1743 O O . PHE A 1 221 ? -11.855 15.514 6.141 1.00 84.25 221 PHE A O 1
ATOM 1750 N N . GLY A 1 222 ? -10.754 15.582 8.098 1.00 79.94 222 GLY A N 1
ATOM 1751 C CA . GLY A 1 222 ? -11.924 15.382 8.959 1.00 79.94 222 GLY A CA 1
ATOM 1752 C C . GLY A 1 222 ? -12.959 16.508 8.854 1.00 79.94 222 GLY A C 1
ATOM 1753 O O . GLY A 1 222 ? -14.161 16.255 8.825 1.00 79.94 222 GLY A O 1
ATOM 1754 N N . GLU A 1 223 ? -12.509 17.757 8.712 1.00 83.38 223 GLU A N 1
ATOM 1755 C CA . GLU A 1 223 ? -13.386 18.920 8.503 1.00 83.38 223 GLU A CA 1
ATOM 1756 C C . GLU A 1 223 ? -13.816 19.102 7.034 1.00 83.38 223 GLU A C 1
ATOM 1758 O O . GLU A 1 223 ? -14.627 19.977 6.699 1.00 83.38 223 GLU A O 1
ATOM 1763 N N . MET A 1 224 ? -13.275 18.296 6.116 1.00 82.62 224 MET A N 1
ATOM 1764 C CA . MET A 1 224 ? -13.546 18.423 4.692 1.00 82.62 224 MET A CA 1
ATOM 1765 C C . MET A 1 224 ? -14.924 17.852 4.340 1.00 82.62 224 MET A C 1
ATOM 1767 O O . MET A 1 224 ? -15.113 16.649 4.181 1.00 82.62 224 MET A O 1
ATOM 1771 N N . GLY A 1 225 ? -15.897 18.741 4.126 1.00 79.94 225 GLY A N 1
ATOM 1772 C CA . GLY A 1 225 ? -17.215 18.348 3.625 1.00 79.94 225 GLY A CA 1
ATOM 1773 C C . GLY A 1 225 ? -17.155 17.608 2.277 1.00 79.94 225 GLY A C 1
ATOM 1774 O O . GLY A 1 225 ? -16.271 17.849 1.451 1.00 79.94 225 GLY A O 1
ATOM 1775 N N . TRP A 1 226 ? -18.150 16.750 2.023 1.00 76.06 226 TRP A N 1
ATOM 1776 C CA . TRP A 1 226 ? -18.214 15.846 0.861 1.00 76.06 226 TRP A CA 1
ATOM 1777 C C . TRP A 1 226 ? -17.896 16.500 -0.493 1.00 76.06 226 TRP A C 1
ATOM 1779 O O . TRP A 1 226 ? -17.116 15.960 -1.273 1.00 76.06 226 TRP A O 1
ATOM 1789 N N . PHE A 1 227 ? -18.456 17.677 -0.786 1.00 78.88 227 PHE A N 1
ATOM 1790 C CA . PHE A 1 227 ? -18.208 18.360 -2.062 1.00 78.88 227 PHE A CA 1
ATOM 1791 C C . PHE A 1 227 ? -16.747 18.791 -2.230 1.00 78.88 227 PHE A C 1
ATOM 1793 O O . PHE A 1 227 ? -16.187 18.668 -3.319 1.00 78.88 227 PHE A O 1
ATOM 1800 N N . LYS A 1 228 ? -16.113 19.260 -1.148 1.00 81.69 228 LYS A N 1
ATOM 1801 C CA . LYS A 1 228 ? -14.697 19.642 -1.153 1.00 81.69 228 LYS A CA 1
ATOM 1802 C C . LYS A 1 228 ? -13.809 18.406 -1.312 1.00 81.69 228 LYS A C 1
ATOM 1804 O O . LYS A 1 228 ? -12.846 18.461 -2.069 1.00 81.69 228 LYS A O 1
ATOM 1809 N N . TRP A 1 229 ? -14.193 17.288 -0.694 1.00 79.94 229 TRP A N 1
ATOM 1810 C CA . TRP A 1 229 ? -13.542 15.991 -0.887 1.00 79.94 229 TRP A CA 1
ATOM 1811 C C . TRP A 1 229 ? -13.603 15.512 -2.343 1.00 79.94 229 TRP A C 1
ATOM 1813 O O . TRP A 1 229 ? -12.580 15.143 -2.910 1.00 79.94 229 TRP A O 1
ATOM 1823 N N . GLN A 1 230 ? -14.770 15.581 -2.989 1.00 76.12 230 GLN A N 1
ATOM 1824 C CA . GLN A 1 230 ? -14.910 15.193 -4.399 1.00 76.12 230 GLN A CA 1
ATOM 1825 C C . GLN A 1 230 ? -14.070 16.070 -5.338 1.00 76.12 230 GLN A C 1
ATOM 1827 O O . GLN A 1 230 ? -13.437 15.556 -6.262 1.00 76.12 230 GLN A O 1
ATOM 1832 N N . SER A 1 231 ? -14.013 17.382 -5.077 1.00 79.12 231 SER A N 1
ATOM 1833 C CA . SER A 1 231 ? -13.131 18.292 -5.819 1.00 79.12 231 SER A CA 1
ATOM 1834 C C . SER A 1 231 ? -11.664 17.909 -5.628 1.00 79.12 231 SER A C 1
ATOM 1836 O O . SER A 1 231 ? -10.957 17.707 -6.610 1.00 79.12 231 SER A O 1
ATOM 1838 N N . PHE A 1 232 ? -11.228 17.733 -4.375 1.00 80.62 232 PHE A N 1
ATOM 1839 C CA . PHE A 1 232 ? -9.863 17.324 -4.051 1.00 80.62 232 PHE A CA 1
ATOM 1840 C C . PHE A 1 232 ? -9.487 16.016 -4.754 1.00 80.62 232 PHE A C 1
ATOM 1842 O O . PHE A 1 232 ? -8.468 15.965 -5.433 1.00 80.62 232 PHE A O 1
ATOM 1849 N N . ARG A 1 233 ? -10.342 14.988 -4.674 1.00 78.19 233 ARG A N 1
ATOM 1850 C CA . ARG A 1 233 ? -10.132 13.692 -5.332 1.00 78.19 233 ARG A CA 1
ATOM 1851 C C . ARG A 1 233 ? -9.965 13.826 -6.846 1.00 78.19 233 ARG A C 1
ATOM 1853 O O . ARG A 1 233 ? -9.121 13.159 -7.435 1.00 78.19 233 ARG A O 1
ATOM 1860 N N . THR A 1 234 ? -10.765 14.682 -7.478 1.00 75.44 234 THR A N 1
ATOM 1861 C CA . THR A 1 234 ? -10.729 14.882 -8.934 1.00 75.44 234 THR A CA 1
ATOM 1862 C C . THR A 1 234 ? -9.441 15.575 -9.380 1.00 75.44 234 THR A C 1
ATOM 1864 O O . THR A 1 234 ? -8.897 15.229 -10.433 1.00 75.44 234 THR A O 1
ATOM 1867 N N . ASP A 1 235 ? -8.936 16.509 -8.571 1.00 77.31 235 ASP A N 1
ATOM 1868 C CA . ASP A 1 235 ? -7.741 17.307 -8.866 1.00 77.31 235 ASP A CA 1
ATOM 1869 C C . ASP A 1 235 ? -6.433 16.649 -8.409 1.00 77.31 235 ASP A C 1
ATOM 1871 O O . ASP A 1 235 ? -5.357 16.984 -8.920 1.00 77.31 235 ASP A O 1
ATOM 1875 N N . PHE A 1 236 ? -6.508 15.711 -7.462 1.00 76.88 236 PHE A N 1
ATOM 1876 C CA . PHE A 1 236 ? -5.347 15.013 -6.937 1.00 76.88 236 PHE A CA 1
ATOM 1877 C C . PHE A 1 236 ? -4.694 14.170 -8.037 1.00 76.88 236 PHE A C 1
ATOM 1879 O O . PHE A 1 236 ? -5.325 13.356 -8.719 1.00 76.88 236 PHE A O 1
ATOM 1886 N N . ARG A 1 237 ? -3.402 14.410 -8.248 1.00 70.75 237 ARG A N 1
ATOM 1887 C CA . ARG A 1 237 ? -2.573 13.680 -9.204 1.00 70.75 237 ARG A CA 1
ATOM 1888 C C . ARG A 1 237 ? -1.247 13.401 -8.539 1.00 70.75 237 ARG A C 1
ATOM 1890 O O . ARG A 1 237 ? -0.480 14.336 -8.310 1.00 70.75 237 ARG A O 1
ATOM 1897 N N . ARG A 1 238 ? -0.981 12.120 -8.290 1.00 70.25 238 ARG A N 1
ATOM 1898 C CA . ARG A 1 238 ? 0.302 11.641 -7.783 1.00 70.25 238 ARG A CA 1
ATOM 1899 C C . ARG A 1 238 ? 1.461 12.233 -8.584 1.00 70.25 238 ARG A C 1
ATOM 1901 O O . ARG A 1 238 ? 2.372 12.820 -8.016 1.00 70.25 238 ARG A O 1
ATOM 1908 N N . ASP A 1 239 ? 1.360 12.202 -9.908 1.00 64.88 239 ASP A N 1
ATOM 1909 C CA . ASP A 1 239 ? 2.433 12.639 -10.804 1.00 64.88 239 ASP A CA 1
ATOM 1910 C C . ASP A 1 239 ? 2.812 14.119 -10.631 1.00 64.88 239 ASP A C 1
ATOM 1912 O O . ASP A 1 239 ? 3.948 14.488 -10.905 1.00 64.88 239 ASP A O 1
ATOM 1916 N N . ARG A 1 240 ? 1.915 14.977 -10.119 1.00 66.25 240 ARG A N 1
ATOM 1917 C CA . ARG A 1 240 ? 2.262 16.376 -9.803 1.00 66.25 240 ARG A CA 1
ATOM 1918 C C . ARG A 1 240 ? 3.195 16.499 -8.595 1.00 66.25 240 ARG A C 1
ATOM 1920 O O . ARG A 1 240 ? 3.943 17.467 -8.536 1.00 66.25 240 ARG A O 1
ATOM 1927 N N . PHE A 1 241 ? 3.158 15.544 -7.665 1.00 61.50 241 PHE A N 1
ATOM 1928 C CA . PHE A 1 241 ? 4.080 15.480 -6.527 1.00 61.50 241 PHE A CA 1
ATOM 1929 C C . PHE A 1 241 ? 5.440 14.915 -6.941 1.00 61.50 241 PHE A C 1
ATOM 1931 O O . PHE A 1 241 ? 6.469 15.406 -6.502 1.00 61.50 241 PHE A O 1
ATOM 1938 N N . PHE A 1 242 ? 5.462 13.927 -7.838 1.00 59.12 242 PHE A N 1
ATOM 1939 C CA . PHE A 1 242 ? 6.713 13.291 -8.267 1.00 59.12 242 PHE A CA 1
ATOM 1940 C C . PHE A 1 242 ? 7.461 14.048 -9.370 1.00 59.12 242 PHE A C 1
ATOM 1942 O O . PHE A 1 242 ? 8.669 13.881 -9.512 1.00 59.12 242 PHE A O 1
ATOM 1949 N N . GLN A 1 243 ? 6.793 14.934 -10.115 1.00 55.19 243 GLN A N 1
ATOM 1950 C CA . GLN A 1 243 ? 7.434 15.795 -11.121 1.00 55.19 243 GLN A CA 1
ATOM 1951 C C . GLN A 1 243 ? 8.513 16.728 -10.545 1.00 55.19 243 GLN A C 1
ATOM 1953 O O . GLN A 1 243 ? 9.363 17.202 -11.298 1.00 55.19 243 GLN A O 1
ATOM 1958 N N . THR A 1 244 ? 8.488 17.009 -9.239 1.00 52.34 244 THR A N 1
ATOM 1959 C CA . THR A 1 244 ? 9.456 17.900 -8.582 1.00 52.34 244 THR A CA 1
ATOM 1960 C C . THR A 1 244 ? 10.697 17.186 -8.068 1.00 52.34 244 THR A C 1
ATOM 1962 O O . THR A 1 244 ? 11.620 17.860 -7.622 1.00 52.34 244 THR A O 1
ATOM 1965 N N . ILE A 1 245 ? 10.732 15.853 -8.124 1.00 56.12 245 ILE A N 1
ATOM 1966 C CA . ILE A 1 245 ? 11.860 15.053 -7.656 1.00 56.12 245 ILE A CA 1
ATOM 1967 C C . ILE A 1 245 ? 13.033 15.225 -8.632 1.00 56.12 245 ILE A C 1
ATOM 1969 O O . ILE A 1 245 ? 12.920 14.801 -9.790 1.00 56.12 245 ILE A O 1
ATOM 1973 N N . PRO A 1 246 ? 14.145 15.869 -8.212 1.00 50.94 246 PRO A N 1
ATOM 1974 C CA . PRO A 1 246 ? 15.297 16.091 -9.070 1.00 50.94 246 PRO A CA 1
ATOM 1975 C C . PRO A 1 246 ? 15.801 14.769 -9.635 1.00 50.94 246 PRO A C 1
ATOM 1977 O O . PRO A 1 246 ? 16.084 13.822 -8.910 1.00 50.94 246 PRO A O 1
ATOM 1980 N N . TRP A 1 247 ? 15.906 14.721 -10.957 1.00 50.62 247 TRP A N 1
ATOM 1981 C CA . TRP A 1 247 ? 16.456 13.587 -11.676 1.00 50.62 247 TRP A CA 1
ATOM 1982 C C . TRP A 1 247 ? 17.901 13.339 -11.235 1.00 50.62 247 TRP A C 1
ATOM 1984 O O . TRP A 1 247 ? 18.786 14.150 -11.518 1.00 50.62 247 TRP A O 1
ATOM 1994 N N . THR A 1 248 ? 18.148 12.202 -10.593 1.00 46.50 248 THR A N 1
ATOM 1995 C CA . THR A 1 248 ? 19.475 11.598 -10.546 1.00 46.50 248 THR A C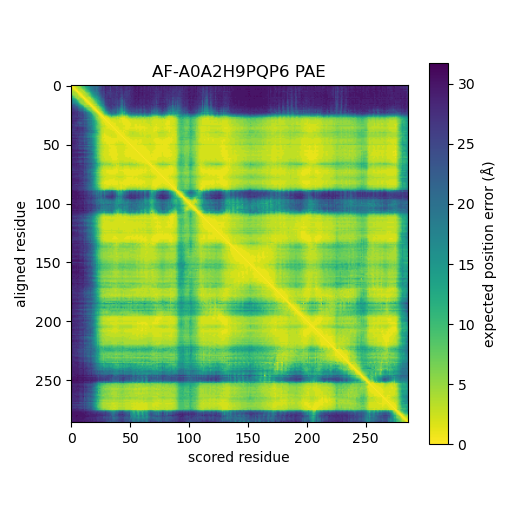A 1
ATOM 1996 C C . THR A 1 248 ? 19.458 10.368 -11.455 1.00 46.50 248 THR A C 1
ATOM 1998 O O . THR A 1 248 ? 18.596 9.508 -11.307 1.00 46.50 248 THR A O 1
ATOM 2001 N N . PRO A 1 249 ? 20.385 10.240 -12.418 1.00 45.12 249 PRO A N 1
ATOM 2002 C CA . PRO A 1 249 ? 20.530 9.030 -13.230 1.00 45.12 249 PRO A CA 1
ATOM 2003 C C . PRO A 1 249 ? 21.047 7.818 -12.432 1.00 45.12 249 PRO A C 1
ATOM 2005 O O . PRO A 1 249 ? 21.473 6.836 -13.035 1.00 45.12 249 PRO A O 1
ATOM 2008 N N . SER A 1 250 ? 21.058 7.876 -11.095 1.00 44.44 250 SER A N 1
ATOM 2009 C CA . SER A 1 250 ? 21.374 6.720 -10.269 1.00 44.44 250 SER A CA 1
ATOM 2010 C C . SER A 1 250 ? 20.206 5.732 -10.327 1.00 44.44 250 SER A C 1
ATOM 2012 O O . SER A 1 250 ? 19.070 6.055 -9.988 1.00 44.44 250 SER A O 1
ATOM 2014 N N . PHE A 1 251 ? 20.517 4.498 -10.726 1.00 49.84 251 PHE A N 1
ATOM 2015 C CA . PHE A 1 251 ? 19.661 3.311 -10.586 1.00 49.84 251 PHE A CA 1
ATOM 2016 C C . PHE A 1 251 ? 19.462 2.887 -9.129 1.00 49.84 251 PHE A C 1
ATOM 2018 O O . PHE A 1 251 ? 18.947 1.805 -8.868 1.00 49.84 251 PHE A O 1
ATOM 2025 N N . ASP A 1 252 ? 19.879 3.726 -8.184 1.00 60.09 252 ASP A N 1
ATOM 2026 C CA . ASP A 1 252 ? 19.675 3.467 -6.779 1.00 60.09 252 ASP A CA 1
ATOM 2027 C C . ASP A 1 252 ? 18.190 3.684 -6.465 1.00 60.09 252 ASP A C 1
ATOM 2029 O O . ASP A 1 252 ? 17.710 4.805 -6.252 1.00 60.09 252 ASP A O 1
ATOM 2033 N N . SER A 1 253 ? 17.434 2.589 -6.540 1.00 68.31 253 SER A N 1
ATOM 2034 C CA . SER A 1 253 ? 16.018 2.554 -6.200 1.00 68.31 253 SER A CA 1
ATOM 2035 C C . SER A 1 253 ? 15.780 3.033 -4.773 1.00 68.31 253 SER A C 1
ATOM 2037 O O . SER A 1 253 ? 14.730 3.616 -4.520 1.00 68.31 253 SER A O 1
ATOM 2039 N N . ASP A 1 254 ? 16.745 2.865 -3.863 1.00 77.00 254 ASP A N 1
ATOM 2040 C CA . ASP A 1 254 ? 16.612 3.319 -2.481 1.00 77.00 254 ASP A CA 1
ATOM 2041 C C . ASP A 1 254 ? 16.641 4.841 -2.418 1.00 77.00 254 ASP A C 1
ATOM 2043 O O . ASP A 1 254 ? 15.707 5.438 -1.889 1.00 77.00 254 ASP A O 1
ATOM 2047 N N . GLN A 1 255 ? 17.628 5.487 -3.046 1.00 77.69 255 GLN A N 1
ATOM 2048 C CA . GLN A 1 255 ? 17.717 6.951 -3.063 1.00 77.69 255 GLN A CA 1
ATOM 2049 C C . GLN A 1 255 ? 16.455 7.596 -3.663 1.00 77.69 255 GLN A C 1
ATOM 2051 O O . GLN A 1 255 ? 15.954 8.603 -3.157 1.00 77.69 255 GLN A O 1
ATOM 2056 N N . ASN A 1 256 ? 15.915 7.012 -4.737 1.00 75.88 256 ASN A N 1
ATOM 2057 C CA . ASN A 1 256 ? 14.685 7.502 -5.358 1.00 75.88 256 ASN A CA 1
ATOM 2058 C C . ASN A 1 256 ? 13.464 7.318 -4.445 1.00 75.88 256 ASN A C 1
ATOM 2060 O O . ASN A 1 256 ? 12.639 8.228 -4.346 1.00 75.88 256 ASN A O 1
ATOM 2064 N N . ARG A 1 257 ? 13.354 6.177 -3.751 1.00 81.81 257 ARG A N 1
ATOM 2065 C CA . ARG A 1 257 ? 12.272 5.902 -2.791 1.00 81.81 257 ARG A CA 1
ATOM 2066 C C . ARG A 1 257 ? 12.375 6.771 -1.537 1.00 81.81 257 ARG A C 1
ATOM 2068 O O . ARG A 1 257 ? 11.354 7.247 -1.047 1.00 81.81 257 ARG A O 1
ATOM 2075 N N . GLU A 1 258 ? 13.580 7.038 -1.046 1.00 85.81 258 GLU A N 1
ATOM 2076 C CA . GLU A 1 258 ? 13.823 7.965 0.062 1.00 85.81 258 GLU A CA 1
ATOM 2077 C C . GLU A 1 258 ? 13.387 9.380 -0.312 1.00 85.81 258 GLU A C 1
ATOM 2079 O O . GLU A 1 258 ? 12.553 9.973 0.370 1.00 85.81 258 GLU A O 1
ATOM 2084 N N . MET A 1 259 ? 13.850 9.886 -1.455 1.00 82.38 259 MET A N 1
ATOM 2085 C CA . MET A 1 259 ? 13.482 11.214 -1.946 1.00 82.38 259 MET A CA 1
ATOM 2086 C C . MET A 1 259 ? 11.977 11.327 -2.250 1.00 82.38 259 MET A C 1
ATOM 2088 O O . MET A 1 259 ? 11.358 12.370 -2.015 1.00 82.38 259 MET A O 1
ATOM 2092 N N . ALA A 1 260 ? 11.359 10.246 -2.731 1.00 81.62 260 ALA A N 1
ATOM 2093 C CA . ALA A 1 260 ? 9.911 10.110 -2.858 1.00 81.62 260 ALA A CA 1
ATOM 2094 C C . ALA A 1 260 ? 9.197 10.253 -1.510 1.00 81.62 260 ALA A C 1
ATOM 2096 O O . ALA A 1 260 ? 8.243 11.026 -1.402 1.00 81.62 260 ALA A O 1
ATOM 2097 N N . CYS A 1 261 ? 9.671 9.556 -0.477 1.00 87.00 261 CYS A N 1
ATOM 2098 C CA . CYS A 1 261 ? 9.116 9.650 0.870 1.00 87.00 261 CYS A CA 1
ATOM 2099 C C . CYS A 1 261 ? 9.294 11.049 1.463 1.00 87.00 261 CYS A C 1
ATOM 2101 O O . CYS A 1 261 ? 8.357 11.567 2.068 1.00 87.00 261 CYS A O 1
ATOM 2103 N N . GLU A 1 262 ? 10.445 11.689 1.260 1.00 87.00 262 GLU A N 1
ATOM 2104 C CA . GLU A 1 262 ? 10.684 13.073 1.681 1.00 87.00 262 GLU A CA 1
ATOM 2105 C C . GLU A 1 262 ? 9.735 14.053 0.983 1.00 87.00 262 GLU A C 1
ATOM 2107 O O . GLU A 1 262 ? 9.186 14.942 1.627 1.00 87.00 262 GLU A O 1
ATOM 2112 N N . THR A 1 263 ? 9.499 13.863 -0.318 1.00 84.56 263 THR A N 1
ATOM 2113 C CA . THR A 1 263 ? 8.620 14.728 -1.122 1.00 84.56 263 THR A CA 1
ATOM 2114 C C . THR A 1 263 ? 7.144 14.550 -0.762 1.00 84.56 263 THR A C 1
ATOM 2116 O O . THR A 1 263 ? 6.386 15.521 -0.752 1.00 84.56 263 THR A O 1
ATOM 2119 N N . LEU A 1 264 ? 6.717 13.315 -0.483 1.00 84.62 264 LEU A N 1
ATOM 2120 C CA . LEU A 1 264 ? 5.351 13.022 -0.047 1.00 84.62 264 LEU A CA 1
ATOM 2121 C C . LEU A 1 264 ? 5.108 13.407 1.416 1.00 84.62 264 LEU A C 1
ATOM 2123 O O . LEU A 1 264 ? 3.977 13.733 1.784 1.00 84.62 264 LEU A O 1
ATOM 2127 N N . SER A 1 265 ? 6.149 13.358 2.246 1.00 89.69 265 SER A N 1
ATOM 2128 C CA . SER A 1 265 ? 6.071 13.795 3.633 1.00 89.69 265 SER A CA 1
ATOM 2129 C C . SER A 1 265 ? 5.842 15.297 3.699 1.00 89.69 265 SER A C 1
ATOM 2131 O O . SER A 1 265 ? 6.483 16.096 3.022 1.00 89.69 265 SER A O 1
ATOM 2133 N N . GLY A 1 266 ? 4.919 15.713 4.553 1.00 89.06 266 GLY A N 1
ATOM 2134 C CA . GLY A 1 266 ? 4.584 17.118 4.671 1.00 89.06 266 GLY A CA 1
ATOM 2135 C C . GLY A 1 266 ? 3.573 17.383 5.773 1.00 89.06 266 GLY A C 1
ATOM 2136 O O . GLY A 1 266 ? 3.378 16.555 6.660 1.00 89.06 266 GLY A O 1
ATOM 2137 N N . PRO A 1 267 ? 2.890 18.539 5.723 1.00 88.50 267 PRO A N 1
ATOM 2138 C CA . PRO A 1 267 ? 1.929 18.904 6.751 1.00 88.50 267 PRO A CA 1
ATOM 2139 C C . PRO A 1 267 ? 0.807 17.885 6.911 1.00 88.50 267 PRO A C 1
ATOM 2141 O O . PRO A 1 267 ? 0.326 17.727 8.019 1.00 88.50 267 PRO A O 1
ATOM 2144 N N . TYR A 1 268 ? 0.388 17.206 5.840 1.00 89.25 268 TYR A N 1
ATOM 2145 C CA . TYR A 1 268 ? -0.766 16.302 5.862 1.00 89.25 268 TYR A CA 1
ATOM 2146 C C . TYR A 1 268 ? -0.401 14.836 6.092 1.00 89.25 268 TYR A C 1
ATOM 2148 O O . TYR A 1 268 ? -1.182 14.107 6.692 1.00 89.25 268 TYR A O 1
ATOM 2156 N N . LEU A 1 269 ? 0.758 14.403 5.600 1.00 91.12 269 LEU A N 1
ATOM 2157 C CA . LEU A 1 269 ? 1.125 12.996 5.510 1.00 91.12 269 LEU A CA 1
ATOM 2158 C C . LEU A 1 269 ? 2.521 12.791 6.091 1.00 91.12 269 LEU A C 1
ATOM 2160 O O . LEU A 1 269 ? 3.444 13.544 5.783 1.00 91.12 269 LEU A O 1
ATOM 2164 N N . GLN A 1 270 ? 2.671 11.760 6.910 1.00 94.00 270 GLN A N 1
ATOM 2165 C CA . GLN A 1 270 ? 3.965 11.235 7.315 1.00 94.00 270 GLN A CA 1
ATOM 2166 C C . GLN A 1 270 ? 4.253 10.004 6.464 1.00 94.00 270 GLN A C 1
ATOM 2168 O O . GLN A 1 270 ? 3.449 9.077 6.474 1.00 94.00 270 GLN A O 1
ATOM 2173 N N . VAL A 1 271 ? 5.380 9.986 5.749 1.00 94.19 271 VAL A N 1
ATOM 2174 C CA . VAL A 1 271 ? 5.795 8.852 4.913 1.00 94.19 271 VAL A CA 1
ATOM 2175 C C . VAL A 1 271 ? 7.161 8.360 5.369 1.00 94.19 271 VAL A C 1
ATOM 2177 O O . VAL A 1 271 ? 8.053 9.156 5.654 1.00 94.19 271 VAL A O 1
ATOM 2180 N N . THR A 1 272 ? 7.336 7.047 5.452 1.00 94.62 272 THR A N 1
ATOM 2181 C CA . THR A 1 272 ? 8.607 6.430 5.833 1.00 94.62 272 THR A CA 1
ATOM 2182 C C . THR A 1 272 ? 8.977 5.318 4.870 1.00 94.62 272 THR A C 1
ATOM 2184 O O . THR A 1 272 ? 8.137 4.496 4.507 1.00 94.62 272 THR A O 1
ATOM 2187 N N . TYR A 1 273 ? 10.258 5.276 4.520 1.00 93.31 273 TYR A N 1
ATOM 2188 C CA . TYR A 1 273 ? 10.871 4.211 3.742 1.00 93.31 273 TYR A CA 1
ATOM 2189 C C . TYR A 1 273 ? 11.543 3.197 4.668 1.00 93.31 273 TYR A C 1
ATOM 2191 O O . TYR A 1 273 ? 12.245 3.577 5.606 1.00 93.31 273 TYR A O 1
ATOM 2199 N N . GLN A 1 274 ? 11.356 1.910 4.392 1.00 92.69 274 GLN A N 1
ATOM 2200 C CA . GLN A 1 274 ? 12.091 0.828 5.025 1.00 92.69 274 GLN A CA 1
ATOM 2201 C C . GLN A 1 274 ? 12.578 -0.149 3.957 1.00 92.69 274 GLN A C 1
ATOM 2203 O O . GLN A 1 274 ? 11.775 -0.801 3.293 1.00 92.69 274 GLN A O 1
ATOM 2208 N N . ARG A 1 275 ? 13.896 -0.331 3.861 1.00 90.94 275 ARG A N 1
ATOM 2209 C CA . ARG A 1 275 ? 14.476 -1.456 3.126 1.00 90.94 275 ARG A CA 1
ATOM 2210 C C . ARG A 1 275 ? 14.251 -2.751 3.907 1.00 90.94 275 ARG A C 1
ATOM 2212 O O . ARG A 1 275 ? 14.510 -2.816 5.112 1.00 90.94 275 ARG A O 1
ATOM 2219 N N . LEU A 1 276 ? 13.767 -3.782 3.229 1.00 89.00 276 LEU A N 1
ATOM 2220 C CA . LEU A 1 276 ? 13.669 -5.128 3.777 1.00 89.00 276 LEU A CA 1
ATOM 2221 C C . LEU A 1 276 ? 15.012 -5.815 3.513 1.00 89.00 276 LEU A C 1
ATOM 2223 O O . LEU A 1 276 ? 15.480 -5.862 2.378 1.00 89.00 276 LEU A O 1
ATOM 2227 N N . ASN A 1 277 ? 15.677 -6.292 4.567 1.00 72.50 277 ASN A N 1
ATOM 2228 C CA . ASN A 1 277 ? 16.981 -6.949 4.457 1.00 72.50 277 ASN A CA 1
ATOM 2229 C C . ASN A 1 277 ? 16.837 -8.311 3.760 1.00 72.50 277 ASN A C 1
ATOM 2231 O O . ASN A 1 277 ? 16.838 -9.352 4.416 1.00 72.50 277 ASN A O 1
ATOM 2235 N N . ASN A 1 278 ? 16.740 -8.307 2.435 1.00 57.47 278 ASN A N 1
ATOM 2236 C CA . ASN A 1 278 ? 16.910 -9.498 1.623 1.00 57.47 278 ASN A CA 1
ATOM 2237 C C . ASN A 1 278 ? 18.396 -9.620 1.294 1.00 57.47 278 ASN A C 1
ATOM 2239 O O . ASN A 1 278 ? 18.990 -8.752 0.662 1.00 57.47 278 ASN A O 1
ATOM 2243 N N . SER A 1 279 ? 19.013 -10.700 1.761 1.00 45.75 279 SER A N 1
ATOM 2244 C CA . SER A 1 279 ? 20.450 -10.981 1.674 1.00 45.75 279 SER A CA 1
ATOM 2245 C C . SER A 1 279 ? 20.990 -11.213 0.253 1.00 45.75 279 SER A C 1
ATOM 2247 O O . SER A 1 279 ? 22.125 -11.652 0.114 1.00 45.75 279 SER A O 1
ATOM 2249 N N . ASN A 1 280 ? 20.225 -10.879 -0.790 1.00 44.41 280 ASN A N 1
ATOM 2250 C CA . ASN A 1 280 ? 20.624 -10.963 -2.192 1.00 44.41 280 ASN A CA 1
ATOM 2251 C C . ASN A 1 280 ? 20.201 -9.664 -2.900 1.00 44.41 280 ASN A C 1
ATOM 2253 O O . ASN A 1 280 ? 19.068 -9.554 -3.367 1.00 44.41 280 ASN A O 1
ATOM 2257 N N . SER A 1 281 ? 21.074 -8.652 -2.930 1.00 39.78 281 SER A N 1
ATOM 2258 C CA . SER A 1 281 ? 20.824 -7.431 -3.700 1.00 39.78 281 SER A CA 1
ATOM 2259 C C . SER A 1 281 ? 20.837 -7.741 -5.201 1.00 39.78 281 SER A C 1
ATOM 2261 O O . SER A 1 281 ? 21.683 -8.476 -5.700 1.00 39.78 281 SER A O 1
ATOM 2263 N N . LEU A 1 282 ? 19.903 -7.136 -5.939 1.00 42.25 282 LEU A N 1
ATOM 2264 C CA . LEU A 1 282 ? 19.811 -7.174 -7.407 1.00 42.25 282 LEU A CA 1
ATOM 2265 C C . LEU A 1 282 ? 21.013 -6.525 -8.127 1.00 42.25 282 LEU A C 1
ATOM 2267 O O . LEU A 1 282 ? 21.047 -6.528 -9.357 1.00 42.25 282 LEU A O 1
ATOM 2271 N N . GLU A 1 283 ? 22.001 -6.002 -7.390 1.00 40.69 283 GLU A N 1
ATOM 2272 C CA . GLU A 1 283 ? 23.231 -5.412 -7.942 1.00 40.69 283 GLU A CA 1
ATOM 2273 C C . GLU A 1 283 ? 24.051 -6.406 -8.784 1.00 40.69 283 GLU A C 1
ATOM 2275 O O . GLU A 1 283 ? 24.855 -5.980 -9.606 1.00 40.69 283 GLU A O 1
ATOM 2280 N N . ASP A 1 284 ? 23.795 -7.712 -8.659 1.00 37.62 284 ASP A N 1
ATOM 2281 C CA . ASP A 1 284 ? 24.499 -8.750 -9.420 1.00 37.62 284 ASP A CA 1
ATOM 2282 C C . ASP A 1 284 ? 23.818 -9.155 -10.748 1.00 37.62 284 ASP A C 1
ATOM 2284 O O . ASP A 1 284 ? 24.295 -10.081 -11.409 1.00 37.62 284 ASP A O 1
ATOM 2288 N N . THR A 1 285 ? 22.699 -8.531 -11.162 1.00 36.94 285 THR A N 1
ATOM 2289 C CA . THR A 1 285 ? 21.878 -9.066 -12.284 1.00 36.94 285 THR A CA 1
ATOM 2290 C C . THR A 1 285 ? 21.703 -8.165 -13.516 1.00 36.94 285 THR A C 1
ATOM 2292 O O . THR A 1 285 ? 20.995 -8.573 -14.438 1.00 36.94 285 THR A O 1
ATOM 2295 N N . PHE A 1 286 ? 22.357 -7.003 -13.614 1.00 36.56 286 PHE A N 1
ATOM 2296 C CA . PHE A 1 286 ? 22.330 -6.183 -14.840 1.00 36.56 286 PHE A CA 1
ATOM 2297 C C . PHE A 1 286 ? 23.701 -5.631 -15.228 1.00 36.56 286 PHE A C 1
ATOM 2299 O O . PHE A 1 286 ? 24.373 -5.040 -14.357 1.00 36.56 286 PHE A O 1
#

Foldseek 3Di:
DDDDDDDDPDDDDPPPPPPPPPPPPDDAADEDEDDADEDDPDQNYKYKYQDAPLRNLLRLLVCLAPPQEKFKWKAAHVRSMIITQWDWPPDPPDPAQFPADPNRTHRYTYTDGNLVVVLVCLLPGQEMEMEMEQRCNVLVVLLVVLVVCCVVVNHPPVVSVVSSVVSLCVRVDDALVNVLCQLVSLLVSCVNPVSHWYKYWYRHNFKIKIKTWDPQQSVVSNPQDPVNSVVCSVPDDLVVLLVPQDDDPDPPSVVSVQSSQVSPDDNTMHMDMDTNPDVDDCPPPD

Sequence (286 aa):
MLTRTKTIIAGLALLVGLGVGYQCSRSPPEIVAVETLSLNLDNNKRQVATKSLEDGLKDLAEIARTADQEEAYAFLPQTQEWIEVGVNENDDKFNGNVYCHQGQCVGYTKVSIDSDKLEELMKKHPEVRVYHIHPTDFAKKLIAEYFSQAQKGNLDQRDAYFQARQEVDFHGLPSTDDLLKIFGDERDIYSINPQGKLVMGVVAEDSVITFSLTDYGINYFGEMGWFKWQSFRTDFRRDRFFQTIPWTPSFDSDQNREMACETLSGPYLQVTYQRLNNSNSLEDTF

Mean predicted aligned error: 10.13 Å

Nearest PDB structures (foldseek):
  7bjq-assembly2_B  TM=5.048E-01  e=5.943E+00  Methanothermobacter thermautotrophicus str. Delta H
  5us4-assembly1_A  TM=1.783E-01  e=6.965E-01  Homo sapiens
  3gig-assembly1_B  TM=1.741E-01  e=3.087E+00  Bacillus subtilis
  3ehg-assembly1_A  TM=2.611E-01  e=9.571E+00  Bacillus subtilis

Radius of gyration: 23.89 Å; Cα contacts (8 Å, |Δi|>4): 425; chains: 1; bounding box: 97×59×53 Å